Protein AF-0000000082584491 (afdb_homodimer)

Solvent-accessible surface area (backbone atoms only — not comparable to full-atom values): 19852 Å² total; per-residue (Å²): 108,70,66,58,50,45,52,49,47,53,56,39,32,74,74,46,32,82,84,56,50,50,68,64,54,49,19,61,73,70,71,46,57,59,68,62,52,46,73,77,34,88,40,72,64,53,44,51,51,49,50,52,51,52,29,52,54,48,24,53,54,47,26,55,52,42,29,71,69,36,83,49,70,68,52,26,44,47,30,31,67,42,79,66,36,87,64,72,74,51,58,76,51,45,58,48,35,48,73,76,34,52,68,58,37,51,49,54,51,49,50,52,51,52,28,50,49,50,39,49,52,51,49,53,50,27,41,74,73,60,60,24,38,82,84,57,58,65,67,57,54,52,49,43,50,53,45,40,56,56,49,59,65,46,38,62,62,35,62,75,66,73,48,51,71,52,57,52,48,51,53,50,49,48,36,49,42,46,20,38,44,60,126,107,69,65,58,51,45,53,47,49,52,58,39,33,74,73,47,32,82,85,57,50,51,69,64,54,49,20,63,73,70,71,47,58,60,66,62,52,46,73,78,35,88,39,72,64,53,45,52,50,49,48,52,50,51,28,51,54,49,23,52,54,47,26,56,53,41,31,72,70,36,84,48,70,68,52,28,47,49,29,31,66,43,80,66,34,86,65,71,75,50,59,75,50,45,58,48,36,48,72,76,34,53,68,59,36,52,50,54,51,49,50,51,50,52,28,50,50,50,38,49,51,52,50,53,50,26,41,74,72,61,61,23,39,82,84,56,60,66,67,56,53,52,48,45,51,52,45,40,55,56,50,60,64,46,37,63,63,34,62,75,65,75,46,50,72,52,56,51,48,51,53,51,48,48,37,48,42,46,19,38,44,62,127

Sequence (366 aa):
MKERILDAVYRLVKVKGINGFTMNDISKELHIGKQTIYTYFKSKDELMIELVRSSLEDNKTLTEEAVAEAHELKEKLKAALISYHKYKIPLELLEEIRKIYPELWGMLEEQRNFKLKIVRDILDEGIEDGEVSKKINPQIINYLLDKVTLALLNDEFLQKNNTTLNQALEELINLIFYGILIRMKERILDAVYRLVKVKGINGFTMNDISKELHIGKQTIYTYFKSKDELMIELVRSSLEDNKTLTEEAVAEAHELKEKLKAALISYHKYKIPLELLEEIRKIYPELWGMLEEQRNFKLKIVRDILDEGIEDGEVSKKINPQIINYLLDKVTLALLNDEFLQKNNTTLNQALEELINLIFYGILIR

pLDDT: mean 90.64, std 6.9, range [53.88, 97.75]

Nearest PDB structures (foldseek):
  4mxm-assembly1_A  TM=6.280E-01  e=1.635E-05  Pseudomonas fluorescens A506
  3knw-assembly1_B  TM=7.559E-01  e=6.140E-04  Acinetobacter baylyi ADP1
  5k7f-assembly1_A  TM=6.181E-01  e=9.318E-05  Myxococcus xanthus DK 1622
  3ppb-assembly1_B  TM=5.098E-01  e=1.665E-04  Shewanella loihica PV-4
  2jk3-assembly1_B  TM=6.431E-01  e=1.331E-03  Bacillus cereus

InterPro domains:
  IPR001647 DNA-binding HTH domain, TetR-type [PF00440] (5-51)
  IPR001647 DNA-binding HTH domain, TetR-type [PR00455] (5-18)
  IPR001647 DNA-binding HTH domain, TetR-type [PR00455] (26-49)
  IPR001647 DNA-binding HTH domain, TetR-type [PS50977] (1-59)
  IPR009057 Homedomain-like superfamily [SSF46689] (2-71)
  IPR036271 Tetracyclin repressor-like, C-terminal domain superfamily [SSF48498] (75-180)
  IPR050624 Nucleoid occlusion factor SlmA/HTH-type transcriptional regulator [PTHR43479] (2-153)

Organism: NCBI:txid2716538

Secondary structure (DSSP, 8-state):
-HHHHHHHHHHHHHHH-TTT--HHHHHHHHT--HHHHHHH-SSHHHHHHHHHHHHHHHHHHHHHHHHHH--SHHHHHHHHHS---SS---HHHHHHHHHH-HHHHHHHHHHHHHHHHHHHHHHHHHHHHTSB-TTS-HHHHHHHHHHHHHHHTSTHHHHHTT--HHHHHHHHHHHHHH-SB--/-HHHHHHHHHHHHHHH-TTT--HHHHHHHHT--HHHHHHH-SSHHHHHHHHHHHHHHHHHHHHHHHHHH--SHHHHHHHHHS---SS---HHHHHHHHHH-HHHHHHHHHHHHHHHHHHHHHHHHHHHHTSB-TTS-HHHHHHHHHHHHHHHTSTHHHHHTT--HHHHHHHHHHHHHH-SB--

Structure (mmCIF, N/CA/C/O backbone):
data_AF-0000000082584491-model_v1
#
loop_
_entity.id
_entity.type
_entity.pdbx_description
1 polymer 'TetR/AcrR family transcriptional regulator'
#
loop_
_atom_site.group_PDB
_atom_site.id
_atom_site.type_symbol
_atom_site.label_atom_id
_atom_site.label_alt_id
_atom_site.label_comp_id
_atom_site.label_asym_id
_atom_site.label_entity_id
_atom_site.label_seq_id
_atom_site.pdbx_PDB_ins_code
_atom_site.Cartn_x
_atom_site.Cartn_y
_atom_site.Cartn_z
_atom_site.occupancy
_atom_site.B_iso_or_equiv
_atom_site.auth_seq_id
_atom_site.auth_comp_id
_atom_site.auth_asym_id
_atom_site.auth_atom_id
_atom_site.pdbx_PDB_model_num
ATOM 1 N N . MET A 1 1 ? -8.977 35.438 19.344 1 88.88 1 MET A N 1
ATOM 2 C CA . MET A 1 1 ? -9.922 34.625 20.078 1 88.88 1 MET A CA 1
ATOM 3 C C . MET A 1 1 ? -10.25 33.344 19.312 1 88.88 1 MET A C 1
ATOM 5 O O . MET A 1 1 ? -10.156 32.25 19.844 1 88.88 1 MET A O 1
ATOM 9 N N . LYS A 1 2 ? -10.336 33.406 17.969 1 91.88 2 LYS A N 1
ATOM 10 C CA . LYS A 1 2 ? -10.664 32.25 17.156 1 91.88 2 LYS A CA 1
ATOM 11 C C . LYS A 1 2 ? -9.594 31.156 17.297 1 91.88 2 LYS A C 1
ATOM 13 O O . LYS A 1 2 ? -9.922 29.984 17.516 1 91.88 2 LYS A O 1
ATOM 18 N N . GLU A 1 3 ? -8.375 31.562 17.234 1 91.75 3 GLU A N 1
ATOM 19 C CA . GLU A 1 3 ? -7.262 30.625 17.312 1 91.75 3 GLU A CA 1
ATOM 20 C C . GLU A 1 3 ? -7.195 29.984 18.703 1 91.75 3 GLU A C 1
ATOM 22 O O . GLU A 1 3 ? -6.867 28.812 18.828 1 91.75 3 GLU A O 1
ATOM 27 N N . ARG A 1 4 ? -7.488 30.75 19.672 1 94.31 4 ARG A N 1
ATOM 28 C CA . ARG A 1 4 ? -7.496 30.234 21.031 1 94.31 4 ARG A CA 1
ATOM 29 C C . ARG A 1 4 ? -8.562 29.156 21.219 1 94.31 4 ARG A C 1
ATOM 31 O O . ARG A 1 4 ? -8.328 28.156 21.891 1 94.31 4 ARG A O 1
ATOM 38 N N . ILE A 1 5 ? -9.664 29.469 20.641 1 95.69 5 ILE A N 1
ATOM 39 C CA . ILE A 1 5 ? -10.75 28.5 20.719 1 95.69 5 ILE A CA 1
ATOM 40 C C . ILE A 1 5 ? -10.352 27.219 20 1 95.69 5 ILE A C 1
ATOM 42 O O . ILE A 1 5 ? -10.523 26.109 20.531 1 95.69 5 ILE A O 1
ATOM 46 N N . LEU A 1 6 ? -9.75 27.375 18.844 1 93.12 6 LEU A N 1
ATOM 47 C CA . LEU A 1 6 ? -9.336 26.203 18.078 1 93.12 6 LEU A CA 1
ATOM 48 C C . LEU A 1 6 ? -8.266 25.422 18.828 1 93.12 6 LEU A C 1
ATOM 50 O O . LEU A 1 6 ? -8.289 24.188 18.828 1 93.12 6 LEU A O 1
ATOM 54 N N . ASP A 1 7 ? -7.371 26.109 19.438 1 93.25 7 ASP A N 1
ATOM 55 C CA . ASP A 1 7 ? -6.34 25.453 20.234 1 93.25 7 ASP A CA 1
ATOM 56 C C . ASP A 1 7 ? -6.957 24.641 21.375 1 93.25 7 ASP A C 1
ATOM 58 O O . ASP A 1 7 ? -6.52 23.516 21.641 1 93.25 7 ASP A O 1
ATOM 62 N N . ALA A 1 8 ? -7.898 25.266 21.969 1 94.75 8 ALA A N 1
ATOM 63 C CA . ALA A 1 8 ? -8.586 24.578 23.062 1 94.75 8 ALA A CA 1
ATOM 64 C C . ALA A 1 8 ? -9.328 23.344 22.547 1 94.75 8 ALA A C 1
ATOM 66 O O . ALA A 1 8 ? -9.297 22.281 23.172 1 94.75 8 ALA A O 1
ATOM 67 N N . VAL A 1 9 ? -10 23.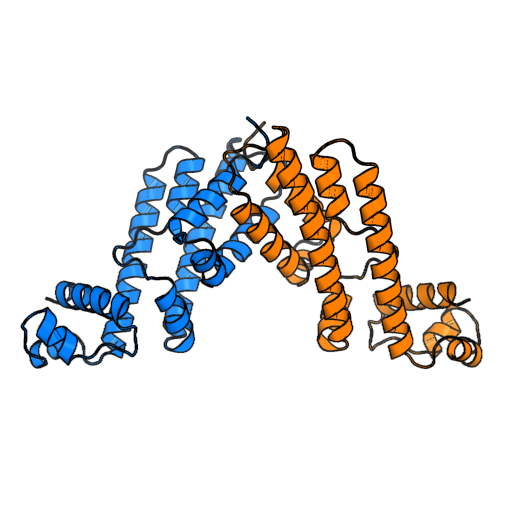484 21.469 1 93.06 9 VAL A N 1
ATOM 68 C CA . VAL A 1 9 ? -10.727 22.375 20.875 1 93.06 9 VAL A CA 1
ATOM 69 C C . VAL A 1 9 ? -9.758 21.25 20.547 1 93.06 9 VAL A C 1
ATOM 71 O O . VAL A 1 9 ? -10.055 20.078 20.797 1 93.06 9 VAL A 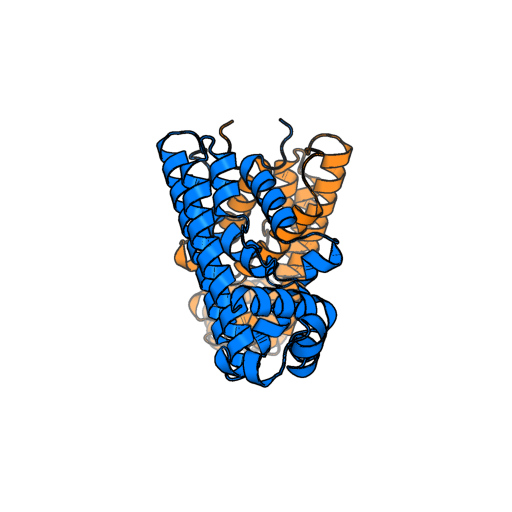O 1
ATOM 74 N N . TYR A 1 10 ? -8.641 21.578 19.969 1 91.25 10 TYR A N 1
ATOM 75 C CA . TYR A 1 10 ? -7.625 20.578 19.641 1 91.25 10 TYR A CA 1
ATOM 76 C C . TYR A 1 10 ? -7.227 19.766 20.875 1 91.25 10 TYR A C 1
ATOM 78 O O . TYR A 1 10 ? -7.168 18.547 20.828 1 91.25 10 TYR A O 1
ATOM 86 N N . ARG A 1 11 ? -7.02 20.453 21.938 1 91.75 11 ARG A N 1
ATOM 87 C CA . ARG A 1 11 ? -6.629 19.781 23.172 1 91.75 11 ARG A CA 1
ATOM 88 C C . ARG A 1 11 ? -7.75 18.891 23.703 1 91.75 11 ARG A C 1
ATOM 90 O O . ARG A 1 11 ? -7.508 17.781 24.156 1 91.75 11 ARG A O 1
ATOM 97 N N . LEU A 1 12 ? -8.914 19.359 23.594 1 92.88 12 LEU A N 1
ATOM 98 C CA . LEU A 1 12 ? -10.07 18.641 24.109 1 92.88 12 LEU A CA 1
ATOM 99 C C . LEU A 1 12 ? -10.359 17.391 23.281 1 92.88 12 LEU A C 1
ATOM 101 O O . LEU A 1 12 ? -10.656 16.328 23.828 1 92.88 12 LEU A O 1
ATOM 105 N N . VAL A 1 13 ? -10.281 17.547 22.031 1 90.56 13 VAL A N 1
ATOM 106 C CA . VAL A 1 13 ? -10.594 16.438 21.125 1 90.56 13 VAL A CA 1
ATOM 107 C C . VAL A 1 13 ? -9.555 15.328 21.312 1 90.56 13 VAL A C 1
ATOM 109 O O . VAL A 1 13 ? -9.883 14.148 21.203 1 90.56 13 VAL A O 1
ATOM 112 N N . LYS A 1 14 ? -8.359 15.68 21.531 1 86.81 14 LYS A N 1
ATOM 113 C CA . LYS A 1 14 ? -7.289 14.711 21.75 1 86.81 14 LYS A CA 1
ATOM 114 C C . LYS A 1 14 ? -7.574 13.844 22.984 1 86.81 14 LYS A C 1
ATOM 116 O O . LYS A 1 14 ? -7.195 12.672 23.016 1 86.81 14 LYS A O 1
ATOM 121 N N . VAL A 1 15 ? -8.297 14.414 23.906 1 87.69 15 VAL A N 1
ATOM 122 C CA . VAL A 1 15 ? -8.508 13.742 25.172 1 87.69 15 VAL A CA 1
ATOM 123 C C . VAL A 1 15 ? -9.883 13.07 25.188 1 87.69 15 VAL A C 1
ATOM 125 O O . VAL A 1 15 ? -10.023 11.922 25.609 1 87.69 15 VAL A O 1
ATOM 128 N N . LYS A 1 16 ? -10.852 13.766 24.578 1 90.06 16 LYS A N 1
ATOM 129 C CA . LYS A 1 16 ? -12.227 13.305 24.75 1 90.06 16 LYS A CA 1
ATOM 130 C C . LYS A 1 16 ? -12.773 12.703 23.469 1 90.06 16 LYS A C 1
ATOM 132 O O . LYS A 1 16 ? -13.812 12.031 23.484 1 90.06 16 LYS A O 1
ATOM 137 N N . GLY A 1 17 ? -12.094 12.945 22.422 1 88.12 17 GLY A N 1
ATOM 138 C CA . GLY A 1 17 ? -12.633 12.539 21.125 1 88.12 17 GLY A CA 1
ATOM 139 C C . GLY A 1 17 ? -13.57 13.57 20.531 1 88.12 17 GLY A C 1
ATOM 140 O O . GLY A 1 17 ? -13.938 14.547 21.188 1 88.12 17 GLY A O 1
ATOM 141 N N . ILE A 1 18 ? -13.977 13.383 19.312 1 88.75 18 ILE A N 1
ATOM 142 C CA . ILE A 1 18 ? -14.773 14.336 18.547 1 88.75 18 ILE A CA 1
ATOM 143 C C . ILE A 1 18 ? -16.172 14.445 19.172 1 88.75 18 ILE A C 1
ATOM 145 O O . ILE A 1 18 ? -16.703 15.547 19.312 1 88.75 18 ILE A O 1
ATOM 149 N N . ASN A 1 19 ? -16.688 13.312 19.453 1 89 19 ASN A N 1
ATOM 150 C CA . ASN A 1 19 ? -18.047 13.32 20.016 1 89 19 ASN A CA 1
ATOM 151 C C . ASN A 1 19 ? -18.031 13.57 21.516 1 89 19 ASN A C 1
ATOM 153 O O . ASN A 1 19 ? -19.062 13.883 22.109 1 89 19 ASN A O 1
ATOM 157 N N . GLY A 1 20 ? -16.906 13.516 22.078 1 90.88 20 GLY A N 1
ATOM 158 C CA . GLY A 1 20 ? -16.828 13.531 23.531 1 90.88 20 GLY A CA 1
ATOM 159 C C . GLY A 1 20 ? -16.766 14.93 24.109 1 90.88 20 GLY A C 1
ATOM 160 O O . GLY A 1 20 ? -17.219 15.164 25.234 1 90.88 20 GLY A O 1
ATOM 161 N N . PHE A 1 21 ? -16.219 15.836 23.422 1 92.56 21 PHE A N 1
ATOM 162 C CA . PHE A 1 21 ? -16.094 17.172 23.969 1 92.56 21 PHE A CA 1
ATOM 163 C C . PHE A 1 21 ? -17.359 17.984 23.75 1 92.56 21 PHE A C 1
ATOM 165 O O . PHE A 1 21 ? -18.141 17.672 22.844 1 92.56 21 PHE A O 1
ATOM 172 N N . THR A 1 22 ? -17.625 19.047 24.594 1 93.69 22 THR A N 1
ATOM 173 C CA . THR A 1 22 ? -18.797 19.922 24.484 1 93.69 22 THR A CA 1
ATOM 174 C C . THR A 1 22 ? -18.375 21.391 24.469 1 93.69 22 THR A C 1
ATOM 176 O O . THR A 1 22 ? -17.234 21.703 24.781 1 93.69 22 THR A O 1
ATOM 179 N N . MET A 1 23 ? -19.391 22.219 24.078 1 95.12 23 MET A N 1
ATOM 180 C CA . MET A 1 23 ? -19.141 23.656 24.109 1 95.12 23 MET A CA 1
ATOM 181 C C . MET A 1 23 ? -18.844 24.109 25.531 1 95.12 23 MET A C 1
ATOM 183 O O . MET A 1 23 ? -18.062 25.047 25.75 1 95.12 23 MET A O 1
ATOM 187 N N . ASN A 1 24 ? -19.469 23.422 26.453 1 96 24 ASN A N 1
ATOM 188 C CA . ASN A 1 24 ? -19.219 23.734 27.859 1 96 24 ASN A CA 1
ATOM 189 C C . ASN A 1 24 ? -17.766 23.438 28.234 1 96 24 ASN A C 1
ATOM 191 O O . ASN A 1 24 ? -17.172 24.172 29.016 1 96 24 ASN A O 1
ATOM 195 N N . ASP A 1 25 ? -17.234 22.422 27.75 1 96.81 25 ASP A N 1
ATOM 196 C CA . ASP A 1 25 ? -15.844 22.078 28.016 1 96.81 25 ASP A CA 1
ATOM 197 C C . ASP A 1 25 ? -14.906 23.188 27.562 1 96.81 25 ASP A C 1
ATOM 199 O O . ASP A 1 25 ? -13.938 23.516 28.25 1 96.81 25 ASP A O 1
ATOM 203 N N . ILE A 1 26 ? -15.211 23.719 26.391 1 97 26 ILE A N 1
ATOM 204 C CA . ILE A 1 26 ? -14.406 24.797 25.828 1 97 26 ILE A CA 1
ATOM 205 C C . ILE A 1 26 ? -14.5 26.031 26.734 1 97 26 ILE A C 1
ATOM 207 O O . ILE A 1 26 ? -13.484 26.656 27.047 1 97 26 ILE A O 1
ATOM 211 N N . SER A 1 27 ? -15.727 26.312 27.078 1 97 27 SER A N 1
ATOM 212 C CA . SER A 1 27 ? -15.992 27.438 27.953 1 97 27 SER A CA 1
ATOM 213 C C . SER A 1 27 ? -15.188 27.328 29.25 1 97 27 SER A C 1
ATOM 215 O O . SER A 1 27 ? -14.555 28.297 29.672 1 97 27 SER A O 1
ATOM 217 N N . LYS A 1 28 ? -15.195 26.219 29.797 1 97.12 28 LYS A N 1
ATOM 218 C CA . LYS A 1 28 ? -14.492 25.969 31.047 1 97.12 28 LYS A CA 1
ATOM 219 C C . LYS A 1 28 ? -12.977 26.062 30.859 1 97.12 28 LYS A C 1
ATOM 221 O O . LYS A 1 28 ? -12.281 26.656 31.688 1 97.12 28 LYS A O 1
ATOM 226 N N . GLU A 1 29 ? -12.523 25.5 29.828 1 95.5 29 GLU A N 1
ATOM 227 C CA . GLU A 1 29 ? -11.086 25.453 29.562 1 95.5 29 GLU A CA 1
ATOM 228 C C . GLU A 1 29 ? -10.516 26.844 29.359 1 95.5 29 GLU A C 1
ATOM 230 O O . GLU A 1 29 ? -9.391 27.141 29.781 1 95.5 29 GLU A O 1
ATOM 235 N N . LEU A 1 30 ? -11.273 27.672 28.656 1 97.19 30 LEU A N 1
ATOM 236 C CA . LEU A 1 30 ? -10.773 28.984 28.266 1 97.19 30 LEU A CA 1
ATOM 237 C C . LEU A 1 30 ? -11.281 30.047 29.234 1 97.19 30 LEU A C 1
ATOM 239 O O . LEU A 1 30 ? -10.883 31.219 29.141 1 97.19 30 LEU A O 1
ATOM 243 N N . HIS A 1 31 ? -12.18 29.656 30.125 1 97.06 31 HIS A N 1
ATOM 244 C CA . HIS A 1 31 ? -12.797 30.578 31.062 1 97.06 31 HIS A CA 1
ATOM 245 C C . HIS A 1 31 ? -13.508 31.719 30.328 1 97.06 31 HIS A C 1
ATOM 247 O O . HIS A 1 31 ? -13.297 32.875 30.656 1 97.06 31 HIS A O 1
ATOM 253 N N . ILE A 1 32 ? -14.281 31.328 29.344 1 96.81 32 ILE A N 1
ATOM 254 C CA . ILE A 1 32 ? -15.109 32.281 28.609 1 96.81 32 ILE A CA 1
ATOM 255 C C . ILE A 1 32 ? -16.531 31.75 28.5 1 96.81 32 ILE A C 1
ATOM 257 O O . ILE A 1 32 ? -16.781 30.547 28.688 1 96.81 32 ILE A O 1
ATOM 261 N N . GLY A 1 33 ? -17.469 32.656 28.281 1 94.62 33 GLY A N 1
ATOM 262 C CA . GLY A 1 33 ? -18.844 32.25 28.109 1 94.62 33 GLY A CA 1
ATOM 263 C C . GLY A 1 33 ? -19.094 31.547 26.797 1 94.62 33 GLY A C 1
ATOM 264 O O . GLY A 1 33 ? -18.422 31.812 25.797 1 94.62 33 GLY A O 1
ATOM 265 N N . LYS A 1 34 ? -20.156 30.703 26.828 1 95.25 34 LYS A N 1
ATOM 266 C CA . LYS A 1 34 ? -20.531 30 25.609 1 95.25 34 LYS A CA 1
ATOM 267 C C . LYS A 1 34 ? -20.938 30.984 24.516 1 95.25 34 LYS A C 1
ATOM 269 O O . LYS A 1 34 ? -20.703 30.734 23.328 1 95.25 34 LYS A O 1
ATOM 274 N N . GLN A 1 35 ? -21.484 32.031 24.969 1 95.12 35 GLN A N 1
ATOM 275 C CA . GLN A 1 35 ? -21.922 33.031 24.016 1 95.12 35 GLN A CA 1
ATOM 276 C C . GLN A 1 35 ? -20.75 33.562 23.203 1 95.12 35 GLN A C 1
ATOM 278 O O . GLN A 1 35 ? -20.891 33.812 22 1 95.12 35 GLN A O 1
ATOM 283 N N . THR A 1 36 ? -19.703 33.75 23.828 1 95.69 36 THR A N 1
ATOM 284 C CA . THR A 1 36 ? -18.5 34.219 23.156 1 95.69 36 THR A CA 1
ATOM 285 C C . THR A 1 36 ? -18.031 33.188 22.109 1 95.69 36 THR A C 1
ATOM 287 O O . THR A 1 36 ? -17.656 33.562 21 1 95.69 36 THR A O 1
ATOM 290 N N . ILE A 1 37 ? -18.062 31.938 22.422 1 96.44 37 ILE A N 1
ATOM 291 C CA . ILE A 1 37 ? -17.688 30.875 21.5 1 96.44 37 ILE A CA 1
ATOM 292 C C . ILE A 1 37 ? -18.578 30.906 20.266 1 96.44 37 ILE A C 1
ATOM 294 O O . ILE A 1 37 ? -18.109 30.797 19.141 1 96.44 37 ILE A O 1
ATOM 298 N N . TYR A 1 38 ? -19.906 31.172 20.484 1 95.38 38 TYR A N 1
ATOM 299 C CA . TYR A 1 38 ? -20.906 31.109 19.438 1 95.38 38 TYR A CA 1
ATOM 300 C C . TYR A 1 38 ? -20.797 32.312 18.5 1 95.38 38 TYR A C 1
ATOM 302 O O . TYR A 1 38 ? -21.344 32.312 17.406 1 95.38 38 TYR A O 1
ATOM 310 N N . THR A 1 39 ? -20.125 33.344 19 1 95.88 39 THR A N 1
ATOM 311 C CA . THR A 1 39 ? -19.844 34.5 18.141 1 95.88 39 THR A CA 1
ATOM 312 C C . THR A 1 39 ? -18.906 34.094 16.984 1 95.88 39 THR A C 1
ATOM 314 O O . THR A 1 39 ? -18.984 34.656 15.898 1 95.88 39 THR A O 1
ATOM 317 N N . TYR A 1 40 ? -18.156 33.125 17.203 1 95.31 40 TYR A N 1
ATOM 318 C CA . TYR A 1 40 ? -17.156 32.719 16.234 1 95.31 40 TYR A CA 1
ATOM 319 C C . TYR A 1 40 ? -17.547 31.453 15.516 1 95.31 40 TYR A C 1
ATOM 321 O O . TYR A 1 40 ? -17.266 31.281 14.328 1 95.31 40 TYR A O 1
ATOM 329 N N . PHE A 1 41 ? -18.188 30.5 16.266 1 96.19 41 PHE A N 1
ATOM 330 C CA . PHE A 1 41 ? -18.562 29.203 15.703 1 96.19 41 PHE A CA 1
ATOM 331 C C . PHE A 1 41 ? -19.984 28.844 16.094 1 96.19 41 PHE A C 1
ATOM 333 O O . PHE A 1 41 ? -20.312 28.766 17.281 1 96.19 41 PHE A O 1
ATOM 340 N N . LYS A 1 42 ? -20.75 28.469 15.156 1 94.88 42 LYS A N 1
ATOM 341 C CA . LYS A 1 42 ? -22.188 28.297 15.367 1 94.88 42 LYS A CA 1
ATOM 342 C C . LYS A 1 42 ? -22.5 26.922 15.938 1 94.88 42 LYS A C 1
ATOM 344 O O . LYS A 1 42 ? -23.578 26.703 16.5 1 94.88 42 LYS A O 1
ATOM 349 N N . SER A 1 43 ? -21.531 26.031 15.688 1 93.31 43 SER A N 1
ATOM 350 C CA . SER A 1 43 ? -21.781 24.656 16.141 1 93.31 43 SER A CA 1
ATOM 351 C C . SER A 1 43 ? -20.469 23.906 16.359 1 93.31 43 SER A C 1
ATOM 353 O O . SER A 1 43 ? -19.406 24.359 15.906 1 93.31 43 SER A O 1
ATOM 355 N N . LYS A 1 44 ? -20.578 22.812 17.031 1 92.12 44 LYS A N 1
ATOM 356 C CA . LYS A 1 44 ? -19.438 21.922 17.234 1 92.12 44 LYS A CA 1
ATOM 357 C C . LYS A 1 44 ? -18.891 21.422 15.898 1 92.12 44 LYS A C 1
ATOM 359 O O . LYS A 1 44 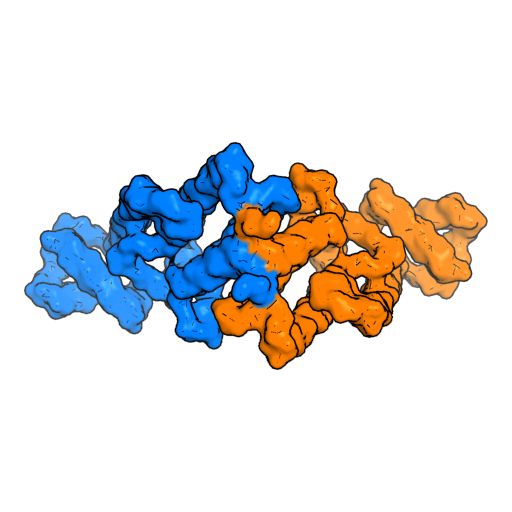? -17.672 21.328 15.719 1 92.12 44 LYS A O 1
ATOM 364 N N . ASP A 1 45 ? -19.797 21.203 15.008 1 91.94 45 ASP A N 1
ATOM 365 C CA . ASP A 1 45 ? -19.391 20.734 13.68 1 91.94 45 ASP A CA 1
ATOM 366 C C . ASP A 1 45 ? -18.594 21.797 12.945 1 91.94 45 ASP A C 1
ATOM 368 O O . ASP A 1 45 ? -17.562 21.484 12.336 1 91.94 45 ASP A O 1
ATOM 372 N N . GLU A 1 46 ? -19.078 22.938 13.039 1 94.25 46 GLU A N 1
ATOM 373 C CA . GLU A 1 46 ? -18.359 24.031 12.398 1 94.25 46 GLU A CA 1
ATOM 374 C C . GLU A 1 46 ? -16.969 24.188 13 1 94.25 46 GLU A C 1
ATOM 376 O O . GLU A 1 46 ? -16 24.453 12.273 1 94.25 46 GLU A O 1
ATOM 381 N N . LEU A 1 47 ? -16.859 24.047 14.227 1 93.62 47 LEU A N 1
ATOM 382 C CA . LEU A 1 47 ? -15.586 24.125 14.93 1 93.62 47 LEU A CA 1
ATOM 383 C C . LEU A 1 47 ? -14.625 23.062 14.43 1 93.62 47 LEU A C 1
ATOM 385 O O . LEU A 1 47 ? -13.469 23.359 14.117 1 93.62 47 LEU A O 1
ATOM 389 N N . MET A 1 48 ? -15.109 21.891 14.344 1 90.75 48 MET A N 1
ATOM 390 C CA . MET A 1 48 ? -14.281 20.781 13.898 1 90.75 48 MET A CA 1
ATOM 391 C C . MET A 1 48 ? -13.805 20.984 12.461 1 90.75 48 MET A C 1
ATOM 393 O O . MET A 1 48 ? -12.641 20.75 12.148 1 90.75 48 MET A O 1
ATOM 397 N N . ILE A 1 49 ? -14.719 21.375 11.672 1 92.69 49 ILE A N 1
ATOM 398 C CA . ILE A 1 49 ? -14.406 21.609 10.266 1 92.69 49 ILE A CA 1
ATOM 399 C C . ILE A 1 49 ? -13.32 22.672 10.148 1 92.69 49 ILE A C 1
ATOM 401 O O . ILE A 1 49 ? -12.344 22.5 9.414 1 92.69 49 ILE A O 1
ATOM 405 N N . GLU A 1 50 ? -13.461 23.688 10.891 1 92.31 50 GLU A N 1
ATOM 406 C CA . GLU A 1 50 ? -12.484 24.766 10.844 1 92.31 50 GLU A CA 1
ATOM 407 C C . GLU A 1 50 ? -11.133 24.328 11.398 1 92.31 50 GLU A C 1
ATOM 409 O O . GLU A 1 50 ? -10.086 24.766 10.922 1 92.31 50 GLU A O 1
ATOM 414 N N . LEU A 1 51 ? -11.195 23.562 12.406 1 90.94 51 LEU A N 1
ATOM 415 C CA . LEU A 1 51 ? -9.961 23.031 12.984 1 90.94 51 LEU A CA 1
ATOM 416 C C . LEU A 1 51 ? -9.164 22.25 11.938 1 90.94 51 LEU A C 1
ATOM 418 O O . LEU A 1 51 ? -7.98 22.516 11.734 1 90.94 51 LEU A O 1
ATOM 422 N N . VAL A 1 52 ? -9.797 21.391 11.25 1 89.81 52 VAL A N 1
ATOM 423 C CA . VAL A 1 52 ? -9.141 20.531 10.266 1 89.81 52 VAL A CA 1
ATOM 424 C C . VAL A 1 52 ? -8.734 21.359 9.047 1 89.81 52 VAL A C 1
ATOM 426 O O . VAL A 1 52 ? -7.609 21.234 8.555 1 89.81 52 VAL A O 1
ATOM 429 N N . ARG A 1 53 ? -9.641 22.156 8.633 1 89.75 53 ARG A N 1
ATOM 430 C CA . ARG A 1 53 ? -9.367 22.984 7.461 1 89.75 53 ARG A CA 1
ATOM 431 C C . ARG A 1 53 ? -8.148 23.875 7.695 1 89.75 53 ARG A C 1
ATOM 433 O O . ARG A 1 53 ? -7.289 24 6.82 1 89.75 53 ARG A O 1
ATOM 440 N N . SER A 1 54 ? -8.133 24.484 8.805 1 87.88 54 SER A N 1
ATOM 441 C CA . SER A 1 54 ? -7.012 25.344 9.141 1 87.88 54 SER A CA 1
ATOM 442 C C . SER A 1 54 ? -5.699 24.578 9.164 1 87.88 54 SER A C 1
ATOM 444 O O . SER A 1 54 ? -4.668 25.062 8.703 1 87.88 54 SER A O 1
ATOM 446 N N . SER A 1 55 ? -5.734 23.438 9.664 1 87.81 55 SER A N 1
ATOM 447 C CA . SER A 1 55 ? -4.555 22.578 9.727 1 87.81 55 SER A CA 1
ATOM 448 C C . SER A 1 55 ? -4.07 22.203 8.328 1 87.81 55 SER A C 1
ATOM 450 O O . SER A 1 55 ? -2.867 22.219 8.062 1 87.81 55 SER A O 1
ATOM 452 N N . LEU A 1 56 ? -5.016 21.938 7.453 1 89.75 56 LEU A N 1
ATOM 453 C CA . LEU A 1 56 ? -4.691 21.547 6.086 1 89.75 56 LEU A CA 1
ATOM 454 C C . LEU A 1 56 ? -4.07 22.703 5.32 1 89.75 56 LEU A C 1
ATOM 456 O O . LEU A 1 56 ? -3.111 22.516 4.566 1 89.75 56 LEU A O 1
ATOM 460 N N . GLU A 1 57 ? -4.625 23.844 5.535 1 89.12 57 GLU A N 1
ATOM 461 C CA . GLU A 1 57 ? -4.102 25.031 4.848 1 89.12 57 GLU A CA 1
ATOM 462 C C . GLU A 1 57 ? -2.688 25.359 5.312 1 89.12 57 GLU A C 1
ATOM 464 O O . GLU A 1 57 ? -1.81 25.641 4.492 1 89.12 57 GLU A O 1
ATOM 469 N N . ASP A 1 58 ? -2.486 25.297 6.555 1 88.62 58 ASP A N 1
ATOM 470 C CA . ASP A 1 58 ? -1.157 25.516 7.117 1 88.62 58 ASP A CA 1
ATOM 471 C C . ASP A 1 58 ? -0.163 24.484 6.602 1 88.62 58 ASP A C 1
ATOM 473 O O . ASP A 1 58 ? 0.964 24.828 6.234 1 88.62 58 ASP A O 1
ATOM 477 N N . ASN A 1 59 ? -0.567 23.266 6.539 1 92.19 59 ASN A N 1
ATOM 478 C CA . ASN A 1 59 ? 0.296 22.172 6.09 1 92.19 59 ASN A CA 1
ATOM 479 C C . ASN A 1 59 ? 0.734 22.375 4.641 1 92.19 59 ASN A C 1
ATOM 481 O O . ASN A 1 59 ? 1.897 22.141 4.305 1 92.19 59 ASN A O 1
ATOM 485 N N . LYS A 1 60 ? -0.216 22.781 3.82 1 93.31 60 LYS A N 1
ATOM 486 C CA . LYS A 1 60 ? 0.093 23 2.412 1 93.31 60 LYS A CA 1
ATOM 487 C C . LYS A 1 60 ? 1.153 24.078 2.242 1 93.31 60 LYS A C 1
ATOM 489 O O . LYS A 1 60 ? 2.158 23.875 1.561 1 93.31 60 LYS A O 1
ATOM 494 N N . THR A 1 61 ? 0.925 25.156 2.908 1 94 61 THR A N 1
ATOM 495 C CA . THR A 1 61 ? 1.827 26.297 2.799 1 94 61 THR A CA 1
ATOM 496 C C . THR A 1 61 ? 3.207 25.953 3.348 1 94 61 THR A C 1
ATOM 498 O O . THR A 1 61 ? 4.223 26.203 2.699 1 94 61 THR A O 1
ATOM 501 N N . LEU A 1 62 ? 3.229 25.344 4.426 1 93.94 62 LEU A N 1
ATOM 502 C CA . LEU A 1 62 ? 4.492 25.016 5.078 1 93.94 62 LEU A CA 1
ATOM 503 C C . LEU A 1 62 ? 5.242 23.938 4.293 1 93.94 62 LEU A C 1
ATOM 505 O O . LEU A 1 62 ? 6.473 23.938 4.254 1 93.94 62 LEU A O 1
ATOM 509 N N . THR A 1 63 ? 4.523 23.031 3.682 1 96.19 63 THR A N 1
ATOM 510 C CA . THR A 1 63 ? 5.148 22.031 2.836 1 96.19 63 THR A CA 1
ATOM 511 C C . THR A 1 63 ? 5.875 22.672 1.662 1 96.19 63 THR A C 1
ATOM 513 O O . THR A 1 63 ? 7.039 22.375 1.404 1 96.19 63 THR A O 1
ATOM 516 N N . GLU A 1 64 ? 5.176 23.578 1.004 1 96.25 64 GLU A N 1
ATOM 517 C CA . GLU A 1 64 ? 5.77 24.25 -0.143 1 96.25 64 GLU A CA 1
ATOM 518 C C . GLU A 1 64 ? 7.02 25.031 0.262 1 96.25 64 GLU A C 1
ATOM 520 O O . GLU A 1 64 ? 8.039 24.984 -0.437 1 96.25 64 GLU A O 1
ATOM 525 N N . GLU A 1 65 ? 6.934 25.672 1.396 1 96.69 65 GLU A N 1
ATOM 526 C CA . GLU A 1 65 ? 8.07 26.438 1.9 1 96.69 65 GLU A CA 1
ATOM 527 C C . GLU A 1 65 ? 9.234 25.516 2.256 1 96.69 65 GLU A C 1
ATOM 529 O O . GLU A 1 65 ? 10.383 25.812 1.916 1 96.69 65 GLU A O 1
ATOM 534 N N . ALA A 1 66 ? 8.93 24.422 2.908 1 96.5 66 ALA A N 1
ATOM 535 C CA . ALA A 1 66 ? 9.961 23.484 3.334 1 96.5 66 ALA A CA 1
ATOM 536 C C . ALA A 1 66 ? 10.664 22.859 2.133 1 96.5 66 ALA A C 1
ATOM 538 O O . ALA A 1 66 ? 11.883 22.688 2.139 1 96.5 66 ALA A O 1
ATOM 539 N N . VAL A 1 67 ? 9.938 22.547 1.118 1 97.38 67 VAL A N 1
ATOM 540 C CA . VAL A 1 67 ? 10.5 21.953 -0.089 1 97.38 67 VAL A CA 1
ATOM 541 C C . VAL A 1 67 ? 11.398 22.969 -0.793 1 97.38 67 VAL A C 1
ATOM 543 O O . VAL A 1 67 ? 12.484 22.625 -1.257 1 97.38 67 VAL A O 1
ATOM 546 N N . ALA A 1 68 ? 10.93 24.203 -0.867 1 96.81 68 ALA A N 1
ATOM 547 C CA . ALA A 1 68 ? 11.695 25.266 -1.52 1 96.81 68 ALA A CA 1
ATOM 548 C C . ALA A 1 68 ? 13.023 25.516 -0.799 1 96.81 68 ALA A C 1
ATOM 550 O O . ALA A 1 68 ? 14.016 25.875 -1.426 1 96.81 68 ALA A O 1
ATOM 551 N N . GLU A 1 69 ? 13.055 25.234 0.455 1 96.88 69 GLU A N 1
ATOM 552 C CA . GLU A 1 69 ? 14.234 25.5 1.27 1 96.88 69 GLU A CA 1
ATOM 553 C C . GLU A 1 69 ? 15.195 24.312 1.257 1 96.88 69 GLU A C 1
ATOM 555 O O . GLU A 1 69 ? 16.375 24.469 1.568 1 96.88 69 GLU A O 1
ATOM 560 N N . ALA A 1 70 ? 14.695 23.156 0.93 1 96.19 70 ALA A N 1
ATOM 561 C CA . ALA A 1 70 ? 15.516 21.953 0.927 1 96.19 70 ALA A CA 1
ATOM 562 C C . ALA A 1 70 ? 16.422 21.922 -0.296 1 96.19 70 ALA A C 1
ATOM 564 O O . ALA A 1 70 ? 16.016 22.281 -1.397 1 96.19 70 ALA A O 1
ATOM 565 N N . HIS A 1 71 ? 17.641 21.438 -0.106 1 92.75 71 HIS A N 1
ATOM 566 C CA . HIS A 1 71 ? 18.609 21.438 -1.202 1 92.75 71 HIS A CA 1
ATOM 567 C C . HIS A 1 71 ? 18.938 20.031 -1.665 1 92.75 71 HIS A C 1
ATOM 569 O O . HIS A 1 71 ? 19.094 19.781 -2.863 1 92.75 71 HIS A O 1
ATOM 575 N N . GLU A 1 72 ? 19.016 19.125 -0.731 1 94.06 72 GLU A N 1
ATOM 576 C CA . GLU A 1 72 ? 19.359 17.734 -1.062 1 94.06 72 GLU A CA 1
ATOM 577 C C . GLU A 1 72 ? 18.109 16.922 -1.372 1 94.06 72 GLU A C 1
ATOM 579 O O . GLU A 1 72 ? 17.031 17.172 -0.806 1 94.06 72 GLU A O 1
ATOM 584 N N . LEU A 1 73 ? 18.266 16.016 -2.293 1 93.94 73 LEU A N 1
ATOM 585 C CA . LEU A 1 73 ? 17.156 15.203 -2.785 1 93.94 73 LEU A CA 1
ATOM 586 C C . LEU A 1 73 ? 16.406 14.562 -1.628 1 93.94 73 LEU A C 1
ATOM 588 O O . LEU A 1 73 ? 15.172 14.648 -1.562 1 93.94 73 LEU A O 1
ATOM 592 N N . LYS A 1 74 ? 17.094 13.977 -0.723 1 93.38 74 LYS A N 1
ATOM 593 C CA . LYS A 1 74 ? 16.453 13.289 0.396 1 93.38 74 LYS A CA 1
ATOM 594 C C . LYS A 1 74 ? 15.672 14.273 1.261 1 93.38 74 LYS A C 1
ATOM 596 O O . LYS A 1 74 ? 14.562 13.961 1.703 1 93.38 74 LYS A O 1
ATOM 601 N N . GLU A 1 75 ? 16.266 15.43 1.527 1 95.56 75 GLU A N 1
ATOM 602 C CA . GLU A 1 75 ? 15.609 16.453 2.33 1 95.56 75 GLU A CA 1
ATOM 603 C C . GLU A 1 75 ? 14.359 16.984 1.632 1 95.56 75 GLU A C 1
ATOM 605 O O . GLU A 1 75 ? 13.359 17.297 2.287 1 95.56 75 GLU A O 1
ATOM 610 N N . LYS A 1 76 ? 14.414 17.109 0.337 1 96.75 76 LYS A N 1
ATOM 611 C CA . LYS A 1 76 ? 13.25 17.531 -0.431 1 96.75 76 LYS A CA 1
ATOM 612 C C . LYS A 1 76 ? 12.117 16.516 -0.313 1 96.75 76 LYS A C 1
ATOM 614 O O . LYS A 1 76 ? 10.961 16.891 -0.092 1 96.75 76 LYS A O 1
ATOM 619 N N . LEU A 1 77 ? 12.469 15.258 -0.474 1 96.56 77 LEU A N 1
ATOM 620 C CA . LEU A 1 77 ? 11.477 14.195 -0.366 1 96.56 77 LEU A CA 1
ATOM 621 C C . LEU A 1 77 ? 10.852 14.172 1.025 1 96.56 77 LEU A C 1
ATOM 623 O O . LEU A 1 77 ? 9.633 14.062 1.161 1 96.56 77 LEU A O 1
ATOM 627 N N . LYS A 1 78 ? 11.633 14.305 2.035 1 96.44 78 LYS A N 1
ATOM 628 C CA . LYS A 1 78 ? 11.148 14.344 3.412 1 96.44 78 LYS A CA 1
ATOM 629 C C . LYS A 1 78 ? 10.227 15.531 3.637 1 96.44 78 LYS A C 1
ATOM 631 O O . LYS A 1 78 ? 9.133 15.383 4.184 1 96.44 78 LYS A O 1
ATOM 636 N N . ALA A 1 79 ? 10.734 16.703 3.17 1 96.75 79 ALA A N 1
ATOM 637 C CA . ALA A 1 79 ? 9.953 17.922 3.334 1 96.75 79 ALA A CA 1
ATOM 638 C C . ALA A 1 79 ? 8.594 17.797 2.658 1 96.75 79 ALA A C 1
ATOM 640 O O . ALA A 1 79 ? 7.59 18.297 3.178 1 96.75 79 ALA A O 1
ATOM 641 N N . ALA A 1 80 ? 8.555 17.172 1.563 1 97.19 80 ALA A N 1
ATOM 642 C CA . ALA A 1 80 ? 7.316 17.016 0.795 1 97.19 80 ALA A CA 1
ATOM 643 C C . ALA A 1 80 ? 6.34 16.078 1.496 1 97.19 80 ALA A C 1
ATOM 645 O O . ALA A 1 80 ? 5.129 16.312 1.488 1 97.19 80 ALA A O 1
ATOM 646 N N . LEU A 1 81 ? 6.852 15.078 2.135 1 95.81 81 LEU A N 1
ATOM 647 C CA . LEU A 1 81 ? 5.988 13.992 2.582 1 95.81 81 LEU A CA 1
ATOM 648 C C . LEU A 1 81 ? 5.562 14.195 4.031 1 95.81 81 LEU A C 1
ATOM 650 O O . LEU A 1 81 ? 4.434 13.867 4.402 1 95.81 81 LEU A O 1
ATOM 654 N N . ILE A 1 82 ? 6.316 14.742 4.867 1 92.69 82 ILE A N 1
ATOM 655 C CA . ILE A 1 82 ? 6.012 14.836 6.293 1 92.69 82 ILE A CA 1
ATOM 656 C C . ILE A 1 82 ? 4.988 15.945 6.527 1 92.69 82 ILE A C 1
ATOM 658 O O . ILE A 1 82 ? 4.828 16.844 5.691 1 92.69 82 ILE A O 1
ATOM 662 N N . SER A 1 83 ? 4.312 15.859 7.57 1 87.62 83 SER A N 1
ATOM 663 C CA . SER A 1 83 ? 3.305 16.844 7.941 1 87.62 83 SER A CA 1
ATOM 664 C C . SER A 1 83 ? 3.893 17.938 8.836 1 87.62 83 SER A C 1
ATOM 666 O O . SER A 1 83 ? 4.699 17.641 9.719 1 87.62 83 SER A O 1
ATOM 668 N N . TYR A 1 84 ? 3.461 19.172 8.57 1 84.12 84 TYR A N 1
ATOM 669 C CA . TYR A 1 84 ? 3.963 20.344 9.297 1 84.12 84 TYR A CA 1
ATOM 670 C C . TYR A 1 84 ? 2.863 20.969 10.148 1 84.12 84 TYR A C 1
ATOM 672 O O . TYR A 1 84 ? 3.105 21.938 10.875 1 84.12 84 TYR A O 1
ATOM 680 N N . HIS A 1 85 ? 1.783 20.438 10.203 1 76.94 85 HIS A N 1
ATOM 681 C CA . HIS A 1 85 ? 0.67 21.172 10.797 1 76.94 85 HIS A CA 1
ATOM 682 C C . HIS A 1 85 ? 0.808 21.25 12.312 1 76.94 85 HIS A C 1
ATOM 684 O O . HIS A 1 85 ? 1.414 20.359 12.93 1 76.94 85 HIS A O 1
ATOM 690 N N . LYS A 1 86 ? 0.271 22.391 12.711 1 74.94 86 LYS A N 1
ATOM 691 C CA . LYS A 1 86 ? 0.273 22.719 14.141 1 74.94 86 LYS A CA 1
ATOM 692 C C . LYS A 1 86 ? -0.555 21.703 14.922 1 74.94 86 LYS A C 1
ATOM 694 O O . LYS A 1 86 ? -0.163 21.281 16.016 1 74.94 86 LYS A O 1
ATOM 699 N N . TYR A 1 87 ? -1.642 21.375 14.32 1 76.69 87 TYR A N 1
ATOM 700 C CA . TYR A 1 87 ? -2.529 20.422 14.969 1 76.69 87 TYR A CA 1
ATOM 701 C C . TYR A 1 87 ? -2.258 19 14.484 1 76.69 87 TYR A C 1
ATOM 703 O O . TYR A 1 87 ? -2.697 18.625 13.398 1 76.69 87 TYR A O 1
ATOM 711 N N . LYS A 1 88 ? -1.334 18.297 15.117 1 74.88 88 LYS A N 1
ATOM 712 C CA . LYS A 1 88 ? -1.09 16.891 14.781 1 74.88 88 LYS A CA 1
ATOM 713 C C . LYS A 1 88 ? -2.285 16.016 15.156 1 74.88 88 LYS A C 1
ATOM 715 O O . LYS A 1 88 ? -2.529 15.766 16.344 1 74.88 88 LYS A O 1
ATOM 720 N N . ILE A 1 89 ? -3.021 15.859 14.148 1 71.12 89 ILE A N 1
ATOM 721 C CA . ILE A 1 89 ? -4.23 15.078 14.383 1 71.12 89 ILE A CA 1
ATOM 722 C C . ILE A 1 89 ? -3.85 13.656 14.805 1 71.12 89 ILE A C 1
ATOM 724 O O . ILE A 1 89 ? -3.16 12.945 14.07 1 71.12 89 ILE A O 1
ATOM 728 N N . PRO A 1 90 ? -4.227 13.422 16.047 1 69.31 90 PRO A N 1
ATOM 729 C CA . PRO A 1 90 ? -3.934 12.062 16.5 1 69.31 90 PRO A CA 1
ATOM 730 C C . PRO A 1 90 ? -4.617 10.992 15.656 1 69.31 90 PRO A C 1
ATOM 732 O O . PRO A 1 90 ? -5.668 11.25 15.07 1 69.31 90 PRO A O 1
ATOM 735 N N . LEU A 1 91 ? -4.047 9.844 15.633 1 66.12 91 LEU A N 1
ATOM 736 C CA . LEU A 1 91 ? -4.492 8.711 14.828 1 66.12 91 LEU A CA 1
ATOM 737 C C . LEU A 1 91 ? -5.949 8.375 15.125 1 66.12 91 LEU A C 1
ATOM 739 O O . LEU A 1 91 ? -6.727 8.094 14.211 1 66.12 91 LEU A O 1
ATOM 743 N N . GLU A 1 92 ? -6.262 8.414 16.422 1 71.31 92 GLU A N 1
ATOM 744 C CA . GLU A 1 92 ? -7.617 8.086 16.859 1 71.31 92 GLU A CA 1
ATOM 745 C C . GLU A 1 92 ? -8.641 9.031 16.25 1 71.31 92 GLU A C 1
ATOM 747 O O . GLU A 1 92 ? -9.758 8.625 15.93 1 71.31 92 GLU A O 1
ATOM 752 N N . LEU A 1 93 ? -8.203 10.133 16.016 1 79.06 93 LEU A N 1
ATOM 753 C CA . LEU A 1 93 ? -9.117 11.148 15.492 1 79.06 93 LEU A CA 1
ATOM 754 C C . LEU A 1 93 ? -9.328 10.961 13.992 1 79.06 93 LEU A C 1
ATOM 756 O O . LEU A 1 93 ? -10.398 11.281 13.469 1 79.06 93 LEU A O 1
ATOM 760 N N . LEU A 1 94 ? -8.352 10.367 13.328 1 81.44 94 LEU A N 1
ATOM 761 C CA . LEU A 1 94 ? -8.445 10.172 11.883 1 81.44 94 LEU A CA 1
ATOM 762 C C . LEU A 1 94 ? -9.586 9.219 11.539 1 81.44 94 LEU A C 1
ATOM 764 O O . LEU A 1 94 ? -10.352 9.484 10.609 1 81.44 94 LEU A O 1
ATOM 768 N N . GLU A 1 95 ? -9.711 8.195 12.258 1 80.31 95 GLU A N 1
ATOM 769 C CA . GLU A 1 95 ? -10.789 7.234 12.023 1 80.31 95 GLU A CA 1
ATOM 770 C C . GLU A 1 95 ? -12.148 7.871 12.273 1 80.31 95 GLU A C 1
ATOM 772 O O . GLU A 1 95 ? -13.109 7.598 11.547 1 80.31 95 GLU A O 1
ATOM 777 N N . GLU A 1 96 ? -12.188 8.641 13.289 1 85.44 96 GLU A N 1
ATOM 778 C CA . GLU A 1 96 ? -13.438 9.32 13.609 1 85.44 96 GLU A CA 1
ATOM 779 C C . GLU A 1 96 ? -13.805 10.328 12.523 1 85.44 96 GLU A C 1
ATOM 781 O O . GLU A 1 96 ? -14.984 10.477 12.18 1 85.44 96 GLU A O 1
ATOM 786 N N . ILE A 1 97 ? -12.844 10.984 12.086 1 88.62 97 ILE A N 1
ATOM 787 C CA . ILE A 1 97 ? -13.07 11.961 11.023 1 88.62 97 ILE A CA 1
ATOM 788 C C . ILE A 1 97 ? -13.625 11.258 9.789 1 88.62 97 ILE A C 1
ATOM 790 O O . ILE A 1 97 ? -14.586 11.734 9.18 1 88.62 97 ILE A O 1
ATOM 794 N N . ARG A 1 98 ? -13.062 10.148 9.43 1 87.62 98 ARG A N 1
ATOM 795 C CA . ARG A 1 98 ? -13.5 9.383 8.266 1 87.62 98 ARG A CA 1
ATOM 796 C C . ARG A 1 98 ? -14.969 8.992 8.391 1 87.62 98 ARG A C 1
ATOM 798 O O . ARG A 1 98 ? -15.727 9.086 7.422 1 87.62 98 ARG A O 1
ATOM 805 N N . LYS A 1 99 ? -15.445 8.648 9.562 1 88.88 99 LYS A N 1
ATOM 806 C CA . LYS A 1 99 ? -16.797 8.164 9.812 1 88.88 99 LYS A CA 1
ATOM 807 C C . LYS A 1 99 ? -17.781 9.32 9.938 1 88.88 99 LYS A C 1
ATOM 809 O O . LYS A 1 99 ? -18.891 9.266 9.391 1 88.88 99 LYS A O 1
ATOM 814 N N . ILE A 1 100 ? -17.406 10.398 10.602 1 90 100 ILE A N 1
ATOM 815 C CA . ILE A 1 100 ? -18.312 11.461 11.016 1 90 100 ILE A CA 1
ATOM 816 C C . ILE A 1 100 ? -18.328 12.57 9.969 1 90 100 ILE A C 1
ATOM 818 O O . ILE A 1 100 ? -19.359 13.203 9.734 1 90 100 ILE A O 1
ATOM 822 N N . TYR A 1 101 ? -17.125 12.812 9.359 1 92.38 101 TYR A N 1
ATOM 823 C CA . TYR A 1 101 ? -16.969 13.93 8.438 1 92.38 101 TYR A CA 1
ATOM 824 C C . TYR A 1 101 ? -16.344 13.469 7.125 1 92.38 101 TYR A C 1
ATOM 826 O O . TYR A 1 101 ? -15.227 13.867 6.789 1 92.38 101 TYR A O 1
ATOM 834 N N . PRO A 1 102 ? -17.078 12.789 6.289 1 92.19 102 PRO A N 1
ATOM 835 C CA . PRO A 1 102 ? -16.531 12.273 5.031 1 92.19 102 PRO A CA 1
ATOM 836 C C . PRO A 1 102 ? -15.945 13.375 4.148 1 92.19 102 PRO A C 1
ATOM 838 O O . PRO A 1 102 ? -14.977 13.141 3.426 1 92.19 102 PRO A O 1
ATOM 841 N N . GLU A 1 103 ? -16.547 14.484 4.211 1 92.12 103 GLU A N 1
ATOM 842 C CA . GLU A 1 103 ? -16.031 15.594 3.42 1 92.12 103 GLU A CA 1
ATOM 843 C C . GLU A 1 103 ? -14.641 16.016 3.891 1 92.12 103 GLU A C 1
ATOM 845 O O . GLU A 1 103 ? -13.773 16.328 3.074 1 92.12 103 GLU A O 1
ATOM 850 N N . LEU A 1 104 ? -14.453 16.078 5.16 1 90.06 104 LEU A N 1
ATOM 851 C CA . LEU A 1 104 ? -13.148 16.422 5.711 1 90.06 104 LEU A CA 1
ATOM 852 C C . LEU A 1 104 ? -12.125 15.336 5.387 1 90.06 104 LEU A C 1
ATOM 854 O O . LEU A 1 104 ? -10.953 15.633 5.129 1 90.06 104 LEU A O 1
ATOM 858 N N . TRP A 1 105 ? -12.594 14.117 5.398 1 89.69 105 TRP A N 1
ATOM 859 C CA . TRP A 1 105 ? -11.727 13.016 4.992 1 89.69 105 TRP A CA 1
ATOM 860 C C . TRP A 1 105 ? -11.242 13.211 3.557 1 89.69 105 TRP A C 1
ATOM 862 O O . TRP A 1 105 ? -10.07 12.984 3.254 1 89.69 105 TRP A O 1
ATOM 872 N N . GLY A 1 106 ? -12.188 13.594 2.75 1 92.5 106 GLY A N 1
ATOM 873 C CA . GLY A 1 106 ? -11.82 13.898 1.375 1 92.5 106 GLY A CA 1
ATOM 874 C C . GLY A 1 106 ? -10.742 14.953 1.264 1 92.5 106 GLY A C 1
ATOM 875 O O . GLY A 1 106 ? -9.844 14.844 0.42 1 92.5 106 GLY A O 1
ATOM 876 N N . MET A 1 107 ? -10.773 15.922 2.107 1 90.38 107 MET A N 1
ATOM 877 C CA . MET A 1 107 ? -9.773 16.984 2.104 1 90.38 107 MET A CA 1
ATOM 878 C C . MET A 1 107 ? -8.414 16.453 2.553 1 90.38 107 MET A C 1
ATOM 880 O O . MET A 1 107 ? -7.375 16.875 2.041 1 90.38 107 MET A O 1
ATOM 884 N N . LEU A 1 108 ? -8.445 15.555 3.512 1 89.44 108 LEU A N 1
ATOM 885 C CA . LEU A 1 108 ? -7.215 14.914 3.965 1 89.44 108 LEU A CA 1
ATOM 886 C C . LEU A 1 108 ? -6.57 14.117 2.836 1 89.44 108 LEU A C 1
ATOM 888 O O . LEU A 1 108 ? -5.355 14.188 2.637 1 89.44 108 LEU A O 1
ATOM 892 N N . GLU A 1 109 ? -7.383 13.422 2.086 1 91.19 109 GLU A N 1
ATOM 893 C CA . GLU A 1 109 ? -6.891 12.656 0.946 1 91.19 109 GLU A CA 1
ATOM 894 C C . GLU A 1 109 ? -6.34 13.578 -0.142 1 91.19 109 GLU A C 1
ATOM 896 O O . GLU A 1 109 ? -5.34 13.258 -0.785 1 91.19 109 GLU A O 1
ATOM 901 N N . GLU A 1 110 ? -7.008 14.664 -0.306 1 93.44 110 GLU A N 1
ATOM 902 C CA . GLU A 1 110 ? -6.535 15.641 -1.286 1 93.44 110 GLU A CA 1
ATOM 903 C C . GLU A 1 110 ? -5.168 16.203 -0.894 1 93.44 110 GLU A C 1
ATOM 905 O O . GLU A 1 110 ? -4.316 16.438 -1.754 1 93.44 110 GLU A O 1
ATOM 910 N N . GLN A 1 111 ? -5.023 16.469 0.361 1 92.56 111 GLN A N 1
ATOM 911 C CA . GLN A 1 111 ? -3.725 16.922 0.847 1 92.56 111 GLN A CA 1
ATOM 912 C C . GLN A 1 111 ? -2.646 15.875 0.61 1 92.56 111 GLN A C 1
ATOM 914 O O . GLN A 1 111 ? -1.526 16.203 0.213 1 92.56 111 GLN A O 1
ATOM 919 N N . ARG A 1 112 ? -2.971 14.656 0.896 1 93.19 112 ARG A N 1
ATOM 920 C CA . ARG A 1 112 ? -2.047 13.555 0.639 1 93.19 112 ARG A CA 1
ATOM 921 C C . ARG A 1 112 ? -1.653 13.5 -0.834 1 93.19 112 ARG A C 1
ATOM 923 O O . ARG A 1 112 ? -0.471 13.383 -1.161 1 93.19 112 ARG A O 1
ATOM 930 N N . ASN A 1 113 ? -2.658 13.648 -1.71 1 95.81 113 ASN A N 1
ATOM 931 C CA . ASN A 1 113 ? -2.402 13.633 -3.146 1 95.81 113 ASN A CA 1
ATOM 932 C C . ASN A 1 113 ? -1.523 14.805 -3.572 1 95.81 113 ASN A C 1
ATOM 934 O O . ASN A 1 113 ? -0.669 14.656 -4.449 1 95.81 113 ASN A O 1
ATOM 938 N N . PHE A 1 114 ? -1.807 15.922 -2.99 1 96.12 114 PHE A N 1
ATOM 939 C CA . PHE A 1 114 ? -0.991 17.109 -3.242 1 96.12 114 PHE A CA 1
ATOM 940 C C . PHE A 1 114 ? 0.469 16.844 -2.895 1 96.12 114 PHE A C 1
ATOM 942 O O . PHE A 1 114 ? 1.366 17.156 -3.678 1 96.12 114 PHE A O 1
ATOM 949 N N . LYS A 1 115 ? 0.707 16.281 -1.784 1 96.69 115 LYS A N 1
ATOM 950 C CA . LYS A 1 115 ? 2.068 16 -1.338 1 96.69 115 LYS A CA 1
ATOM 951 C C . LYS A 1 115 ? 2.738 14.961 -2.232 1 96.69 115 LYS A C 1
ATOM 953 O O . LYS A 1 115 ? 3.912 15.094 -2.584 1 96.69 115 LYS A O 1
ATOM 958 N N . LEU A 1 116 ? 2.016 13.961 -2.594 1 97.25 116 LEU A N 1
ATOM 959 C CA . LEU A 1 116 ? 2.561 12.922 -3.461 1 97.25 116 LEU A CA 1
ATOM 960 C C . LEU A 1 116 ? 2.922 13.492 -4.828 1 97.25 116 LEU A C 1
ATOM 962 O O . LEU A 1 116 ? 3.887 13.047 -5.453 1 97.25 116 LEU A O 1
ATOM 966 N N . LYS A 1 117 ? 2.133 14.438 -5.273 1 97.56 117 LYS A N 1
ATOM 967 C CA . LYS A 1 117 ? 2.477 15.109 -6.523 1 97.56 117 LYS A CA 1
ATOM 968 C C . LYS A 1 117 ? 3.828 15.812 -6.418 1 97.56 117 LYS A C 1
ATOM 970 O O . LYS A 1 117 ? 4.645 15.742 -7.34 1 97.56 117 LYS A O 1
ATOM 975 N N . ILE A 1 118 ? 4.051 16.469 -5.344 1 97.75 118 ILE A N 1
ATOM 976 C CA . ILE A 1 118 ? 5.328 17.125 -5.125 1 97.75 118 ILE A CA 1
ATOM 977 C C . ILE A 1 118 ? 6.457 16.094 -5.121 1 97.75 118 ILE A C 1
ATOM 979 O O . ILE A 1 118 ? 7.5 16.312 -5.746 1 97.75 118 ILE A O 1
ATOM 983 N N . VAL A 1 119 ? 6.254 14.977 -4.461 1 97.38 119 VAL A N 1
ATOM 984 C CA . VAL A 1 119 ? 7.254 13.922 -4.398 1 97.38 119 VAL A CA 1
ATOM 985 C C . VAL A 1 119 ? 7.562 13.414 -5.809 1 97.38 119 VAL A C 1
ATOM 987 O O . VAL A 1 119 ? 8.727 13.227 -6.164 1 97.38 119 VAL A O 1
ATOM 990 N N . ARG A 1 120 ? 6.531 13.227 -6.582 1 96.19 120 ARG A N 1
ATOM 991 C CA . ARG A 1 120 ? 6.695 12.758 -7.953 1 96.19 120 ARG A CA 1
ATOM 992 C C . ARG A 1 120 ? 7.523 13.742 -8.773 1 96.19 120 ARG A C 1
ATOM 994 O O . ARG A 1 120 ? 8.422 13.344 -9.516 1 96.19 120 ARG A O 1
ATOM 1001 N N . ASP A 1 121 ? 7.207 14.992 -8.617 1 96.94 121 ASP A N 1
ATOM 1002 C CA . ASP A 1 121 ? 7.949 16.031 -9.328 1 96.94 121 ASP A CA 1
ATOM 1003 C C . ASP A 1 121 ? 9.422 16.031 -8.93 1 96.94 121 ASP A C 1
ATOM 1005 O O . ASP A 1 121 ? 10.305 16.156 -9.781 1 96.94 121 ASP A O 1
ATOM 1009 N N . ILE A 1 122 ? 9.688 15.891 -7.715 1 96 122 ILE A N 1
ATOM 1010 C CA . ILE A 1 122 ? 11.055 15.859 -7.199 1 96 122 ILE A CA 1
ATOM 1011 C C . ILE A 1 122 ? 11.797 14.648 -7.77 1 96 122 ILE A C 1
ATOM 1013 O O . ILE A 1 122 ? 12.945 14.766 -8.195 1 96 122 ILE A O 1
ATOM 1017 N N . LEU A 1 123 ? 11.125 13.492 -7.777 1 94.44 123 LEU A N 1
ATOM 1018 C CA . LEU A 1 123 ? 11.734 12.273 -8.305 1 94.44 123 LEU A CA 1
ATOM 1019 C C . LEU A 1 123 ? 12.031 12.406 -9.789 1 94.44 123 LEU A C 1
ATOM 1021 O O . LEU A 1 123 ? 13.094 12.008 -10.258 1 94.44 123 LEU A O 1
ATOM 1025 N N . ASP A 1 124 ? 11.062 12.953 -10.5 1 94.38 124 ASP A N 1
ATOM 1026 C CA . ASP A 1 124 ? 11.242 13.172 -11.93 1 94.38 124 ASP A CA 1
ATOM 1027 C C . ASP A 1 124 ? 12.445 14.07 -12.203 1 94.38 124 ASP A C 1
ATOM 1029 O O . ASP A 1 124 ? 13.266 13.773 -13.07 1 94.38 124 ASP A O 1
ATOM 1033 N N . GLU A 1 125 ? 12.547 15.117 -11.492 1 94.19 125 GLU A N 1
ATOM 1034 C CA . GLU A 1 125 ? 13.695 16.016 -11.609 1 94.19 125 GLU A CA 1
ATOM 1035 C C . GLU A 1 125 ? 14.992 15.289 -11.25 1 94.19 125 GLU A C 1
ATOM 1037 O O . GLU A 1 125 ? 16.016 15.492 -11.898 1 94.19 125 GLU A O 1
ATOM 1042 N N . GLY A 1 126 ? 14.906 14.508 -10.188 1 92.69 126 GLY A N 1
ATOM 1043 C CA . GLY A 1 126 ? 16.062 13.742 -9.773 1 92.69 126 GLY A CA 1
ATOM 1044 C C . GLY A 1 126 ? 16.547 12.766 -10.828 1 92.69 126 GLY A C 1
ATOM 1045 O O . GLY A 1 126 ? 17.75 12.562 -10.984 1 92.69 126 GLY A O 1
ATOM 1046 N N . ILE A 1 127 ? 15.641 12.141 -11.516 1 91.19 127 ILE A N 1
ATOM 1047 C CA . ILE A 1 127 ? 15.984 11.242 -12.609 1 91.19 127 ILE A CA 1
ATOM 1048 C C . ILE A 1 127 ? 16.641 12.031 -13.742 1 91.19 127 ILE A C 1
ATOM 1050 O O . ILE A 1 127 ? 17.672 11.617 -14.273 1 91.19 127 ILE A O 1
ATOM 1054 N N . GLU A 1 128 ? 16.094 13.133 -14.047 1 91.62 128 GLU A N 1
ATOM 1055 C CA . GLU A 1 128 ? 16.609 13.992 -15.109 1 91.62 128 GLU A CA 1
ATOM 1056 C C . GLU A 1 128 ? 18 14.5 -14.781 1 91.62 128 GLU A C 1
ATOM 1058 O O . GLU A 1 128 ? 18.875 14.555 -15.656 1 91.62 128 GLU A O 1
ATOM 1063 N N . ASP A 1 129 ? 18.281 14.781 -13.539 1 91.25 129 ASP A N 1
ATOM 1064 C CA . ASP A 1 129 ? 19.562 15.375 -13.125 1 91.25 129 ASP A CA 1
ATOM 1065 C C . ASP A 1 129 ? 20.562 14.289 -12.758 1 91.25 129 ASP A C 1
ATOM 1067 O O . ASP A 1 129 ? 21.719 14.602 -12.406 1 91.25 129 ASP A O 1
ATOM 1071 N N . GLY A 1 130 ? 20.125 13.094 -12.727 1 90 130 GLY A N 1
ATOM 1072 C CA . GLY A 1 130 ? 21.031 11.984 -12.484 1 90 130 GLY A CA 1
ATOM 1073 C C . GLY A 1 130 ? 21.219 11.664 -11.016 1 90 130 GLY A C 1
ATOM 1074 O O . GLY A 1 130 ? 22.125 10.922 -10.641 1 90 130 GLY A O 1
ATOM 1075 N N . GLU A 1 131 ? 20.406 12.195 -10.148 1 90.19 131 GLU A N 1
ATOM 1076 C CA . GLU A 1 131 ? 20.484 11.93 -8.711 1 90.19 131 GLU A CA 1
ATOM 1077 C C . GLU A 1 131 ? 19.734 10.648 -8.352 1 90.19 131 GLU A C 1
ATOM 1079 O O . GLU A 1 131 ? 19.984 10.047 -7.309 1 90.19 131 GLU A O 1
ATOM 1084 N N . VAL A 1 132 ? 18.781 10.375 -9.18 1 90.31 132 VAL A N 1
ATOM 1085 C CA . VAL A 1 132 ? 17.984 9.156 -9 1 90.31 132 VAL A CA 1
ATOM 1086 C C . VAL A 1 132 ? 18.297 8.172 -10.125 1 90.31 132 VAL A C 1
ATOM 1088 O O . VAL A 1 132 ? 18.422 8.562 -11.289 1 90.31 132 VAL A O 1
ATOM 1091 N N . SER A 1 133 ? 18.469 6.93 -9.734 1 88.81 133 SER A N 1
ATOM 1092 C CA . SER A 1 133 ? 18.812 5.902 -10.711 1 88.81 133 SER A CA 1
ATOM 1093 C C . SER A 1 133 ? 17.75 5.785 -11.797 1 88.81 133 SER A C 1
ATOM 1095 O O . SER A 1 133 ? 16.547 5.75 -11.5 1 88.81 133 SER A O 1
ATOM 1097 N N . LYS A 1 134 ? 18.188 5.668 -13.023 1 87.12 134 LYS A N 1
ATOM 1098 C CA . LYS A 1 134 ? 17.281 5.492 -14.156 1 87.12 134 LYS A CA 1
ATOM 1099 C C . LYS A 1 134 ? 16.781 4.051 -14.234 1 87.12 134 LYS A C 1
ATOM 1101 O O . LYS A 1 134 ? 15.867 3.752 -15 1 87.12 134 LYS A O 1
ATOM 1106 N N . LYS A 1 135 ? 17.344 3.242 -13.398 1 86.06 135 LYS A N 1
ATOM 1107 C CA . LYS A 1 135 ? 17 1.826 -13.43 1 86.06 135 LYS A CA 1
ATOM 1108 C C . LYS A 1 135 ? 15.703 1.568 -12.648 1 86.06 135 LYS A C 1
ATOM 1110 O O . LYS A 1 135 ? 15.102 0.502 -12.781 1 86.06 135 LYS A O 1
ATOM 1115 N N . ILE A 1 136 ? 15.352 2.537 -11.906 1 85.62 136 ILE A N 1
ATOM 1116 C CA . ILE A 1 136 ? 14.156 2.352 -11.078 1 85.62 136 ILE A CA 1
ATOM 1117 C C . ILE A 1 136 ? 12.922 2.805 -11.852 1 85.62 136 ILE A C 1
ATOM 1119 O O . ILE A 1 136 ? 12.953 3.828 -12.539 1 85.62 136 ILE A O 1
ATOM 1123 N N . ASN A 1 137 ? 11.891 2.045 -11.805 1 90.31 137 ASN A N 1
ATOM 1124 C CA . ASN A 1 137 ? 10.625 2.369 -12.453 1 90.31 137 ASN A CA 1
ATOM 1125 C C . ASN A 1 137 ? 9.828 3.383 -11.633 1 90.31 137 ASN A C 1
ATOM 1127 O O . ASN A 1 137 ? 9.305 3.055 -10.57 1 90.31 137 ASN A O 1
ATOM 1131 N N . PRO A 1 138 ? 9.68 4.586 -12.172 1 91.25 138 PRO A N 1
ATOM 1132 C CA . PRO A 1 138 ? 8.984 5.617 -11.398 1 91.25 138 PRO A CA 1
ATOM 1133 C C . PRO A 1 138 ? 7.539 5.246 -11.086 1 91.25 138 PRO A C 1
ATOM 1135 O O . PRO A 1 138 ? 7 5.66 -10.055 1 91.25 138 PRO A O 1
ATOM 1138 N N . GLN A 1 139 ? 6.906 4.492 -11.93 1 93.12 139 GLN A N 1
ATOM 1139 C CA . GLN A 1 139 ? 5.516 4.109 -11.711 1 93.12 139 GLN A CA 1
ATOM 1140 C C . GLN A 1 139 ? 5.379 3.227 -10.477 1 93.12 139 GLN A C 1
ATOM 1142 O O . GLN A 1 139 ? 4.383 3.311 -9.75 1 93.12 139 GLN A O 1
ATOM 1147 N N . ILE A 1 140 ? 6.355 2.398 -10.281 1 94.06 140 ILE A N 1
ATOM 1148 C CA . ILE A 1 140 ? 6.328 1.514 -9.125 1 94.06 140 ILE A CA 1
ATOM 1149 C C . ILE A 1 140 ? 6.508 2.332 -7.848 1 94.06 140 ILE A C 1
ATOM 1151 O O . ILE A 1 140 ? 5.824 2.096 -6.848 1 94.06 140 ILE A O 1
ATOM 1155 N N . ILE A 1 141 ? 7.395 3.295 -7.836 1 94.25 141 ILE A N 1
ATOM 1156 C CA . ILE A 1 141 ? 7.621 4.148 -6.676 1 94.25 141 ILE A CA 1
ATOM 1157 C C . ILE A 1 141 ? 6.34 4.91 -6.332 1 94.25 141 ILE A C 1
ATOM 1159 O O . ILE A 1 141 ? 5.938 4.969 -5.168 1 94.25 141 ILE A O 1
ATOM 1163 N N . ASN A 1 142 ? 5.781 5.508 -7.402 1 94.12 142 ASN A N 1
ATOM 1164 C CA . ASN A 1 142 ? 4.547 6.258 -7.199 1 94.12 142 ASN A CA 1
ATOM 1165 C C . ASN A 1 142 ? 3.439 5.371 -6.633 1 94.12 142 ASN A C 1
ATOM 1167 O O . ASN A 1 142 ? 2.693 5.789 -5.746 1 94.12 142 ASN A O 1
ATOM 1171 N N . TYR A 1 143 ? 3.35 4.207 -7.176 1 94.88 143 TYR A N 1
ATOM 1172 C CA . TYR A 1 143 ? 2.336 3.258 -6.73 1 94.88 143 TYR A CA 1
ATOM 1173 C C . TYR A 1 143 ? 2.543 2.883 -5.27 1 94.88 143 TYR A C 1
ATOM 1175 O O . TYR A 1 143 ? 1.596 2.887 -4.48 1 94.88 143 TYR A O 1
ATOM 1183 N N . LEU A 1 144 ? 3.734 2.488 -4.934 1 96.12 144 LEU A N 1
ATOM 1184 C CA . LEU A 1 144 ? 4.102 2.139 -3.566 1 96.12 144 LEU A CA 1
ATOM 1185 C C . LEU A 1 144 ? 3.768 3.277 -2.607 1 96.12 144 LEU A C 1
ATOM 1187 O O . LEU A 1 144 ? 3.145 3.055 -1.565 1 96.12 144 LEU A O 1
ATOM 1191 N N . LEU A 1 145 ? 4.156 4.504 -2.939 1 96.25 145 LEU A N 1
ATOM 1192 C CA . LEU A 1 145 ? 3.895 5.66 -2.088 1 96.25 145 LEU A CA 1
ATOM 1193 C C . LEU A 1 145 ? 2.395 5.883 -1.924 1 96.25 145 LEU A C 1
ATOM 1195 O O . LEU A 1 145 ? 1.921 6.164 -0.82 1 96.25 145 LEU A O 1
ATOM 1199 N N . ASP A 1 146 ? 1.719 5.758 -3.018 1 95.62 146 ASP A N 1
ATOM 1200 C CA . ASP A 1 146 ? 0.269 5.922 -2.986 1 95.62 146 ASP A CA 1
ATOM 1201 C C . ASP A 1 146 ? -0.376 4.934 -2.02 1 95.62 146 ASP A C 1
ATOM 1203 O O . ASP A 1 146 ? -1.142 5.328 -1.138 1 95.62 146 ASP A O 1
ATOM 1207 N N . LYS A 1 147 ? -0.055 3.691 -2.133 1 94.94 147 LYS A N 1
ATOM 1208 C CA . LYS A 1 147 ? -0.723 2.643 -1.367 1 94.94 147 LYS A CA 1
ATOM 1209 C C . LYS A 1 147 ? -0.271 2.654 0.09 1 94.94 147 LYS A C 1
ATOM 1211 O O . LYS A 1 147 ? -1.087 2.492 1 1 94.94 147 LYS A O 1
ATOM 1216 N N . VAL A 1 148 ? 0.944 2.883 0.348 1 95.81 148 VAL A N 1
ATOM 1217 C CA . VAL A 1 148 ? 1.473 2.801 1.706 1 95.81 148 VAL A CA 1
ATOM 1218 C C . VAL A 1 148 ? 1.035 4.023 2.506 1 95.81 148 VAL A C 1
ATOM 1220 O O . VAL A 1 148 ? 0.608 3.902 3.656 1 95.81 148 VAL A O 1
ATOM 1223 N N . THR A 1 149 ? 1.098 5.223 1.884 1 94.56 149 THR A N 1
ATOM 1224 C CA . THR A 1 149 ? 0.708 6.418 2.621 1 94.56 149 THR A CA 1
ATOM 1225 C C . THR A 1 149 ? -0.792 6.41 2.906 1 94.56 149 THR A C 1
ATOM 1227 O O . THR A 1 149 ? -1.23 6.883 3.959 1 94.56 149 THR A O 1
ATOM 1230 N N . LEU A 1 150 ? -1.55 5.914 1.971 1 91.69 150 LEU A N 1
ATOM 1231 C CA . LEU A 1 150 ? -2.979 5.77 2.225 1 91.69 150 LEU A CA 1
ATOM 1232 C C . LEU A 1 150 ? -3.232 4.801 3.375 1 91.69 150 LEU A C 1
ATOM 1234 O O . LEU A 1 150 ? -4.051 5.078 4.254 1 91.69 150 LEU A O 1
ATOM 1238 N N . ALA A 1 151 ? -2.539 3.686 3.346 1 91.69 151 ALA A N 1
ATOM 1239 C CA . ALA A 1 151 ? -2.691 2.684 4.395 1 91.69 151 ALA A CA 1
ATOM 1240 C C . ALA A 1 151 ? -2.289 3.246 5.754 1 91.69 151 ALA A C 1
ATOM 1242 O O . ALA A 1 151 ? -2.879 2.895 6.781 1 91.69 151 ALA A O 1
ATOM 1243 N N . LEU A 1 152 ? -1.33 4.094 5.781 1 89.94 152 LEU A N 1
ATOM 1244 C CA . LEU A 1 152 ? -0.836 4.68 7.023 1 89.94 152 LEU A CA 1
ATOM 1245 C C . LEU A 1 152 ? -1.883 5.598 7.645 1 89.94 152 LEU A C 1
ATOM 1247 O O . LEU A 1 152 ? -1.836 5.879 8.844 1 89.94 152 LEU A O 1
ATOM 1251 N N . LEU A 1 153 ? -2.766 6.078 6.789 1 84.12 153 LEU A N 1
ATOM 1252 C CA . LEU A 1 153 ? -3.838 6.906 7.332 1 84.12 153 LEU A CA 1
ATOM 1253 C C . LEU A 1 153 ? -4.809 6.07 8.148 1 84.12 153 LEU A C 1
ATOM 1255 O O . LEU A 1 153 ? -5.566 6.605 8.961 1 84.12 153 LEU A O 1
ATOM 1259 N N . ASN A 1 154 ? -4.625 4.695 7.801 1 77.38 154 ASN A N 1
ATOM 1260 C CA . ASN A 1 154 ? -5.426 3.803 8.633 1 77.38 154 ASN A CA 1
ATOM 1261 C C . ASN A 1 154 ? -4.648 3.342 9.867 1 77.38 154 ASN A C 1
ATOM 1263 O O . ASN A 1 154 ? -3.496 2.916 9.75 1 77.38 154 ASN A O 1
ATOM 1267 N N . ASP A 1 155 ? -4.656 3.707 10.945 1 70.5 155 ASP A N 1
ATOM 1268 C CA . ASP A 1 155 ? -3.992 3.859 12.242 1 70.5 155 ASP A CA 1
ATOM 1269 C C . ASP A 1 155 ? -3.564 2.504 12.805 1 70.5 155 ASP A C 1
ATOM 1271 O O . ASP A 1 155 ? -2.75 2.438 13.727 1 70.5 155 ASP A O 1
ATOM 1275 N N . GLU A 1 156 ? -3.877 1.512 12.188 1 81.44 156 GLU A N 1
ATOM 1276 C CA . GLU A 1 156 ? -3.58 0.24 12.836 1 81.44 156 GLU A CA 1
ATOM 1277 C C . GLU A 1 156 ? -2.074 0.022 12.961 1 81.44 156 GLU A C 1
ATOM 1279 O O . GLU A 1 156 ? -1.581 -0.359 14.023 1 81.44 156 GLU A O 1
ATOM 1284 N N . PHE A 1 157 ? -1.388 0.28 11.961 1 87.44 157 PHE A N 1
ATOM 1285 C CA . PHE A 1 157 ? 0.061 0.119 11.961 1 87.44 157 PHE A CA 1
ATOM 1286 C C . PHE A 1 157 ? 0.712 1.061 12.969 1 87.44 157 PHE A C 1
ATOM 1288 O O . PHE A 1 157 ? 1.581 0.649 13.734 1 87.44 157 PHE A O 1
ATOM 1295 N N . LEU A 1 158 ? 0.294 2.287 12.914 1 87.62 158 LEU A N 1
ATOM 1296 C CA . LEU A 1 158 ? 0.896 3.303 13.773 1 87.62 158 LEU A CA 1
ATOM 1297 C C . LEU A 1 158 ? 0.678 2.971 15.25 1 87.62 158 LEU A C 1
ATOM 1299 O O . LEU A 1 158 ? 1.605 3.07 16.047 1 87.62 158 LEU A O 1
ATOM 1303 N N . GLN A 1 159 ? -0.521 2.568 15.539 1 85.12 159 GLN A N 1
ATOM 1304 C CA . GLN A 1 159 ? -0.855 2.199 16.906 1 85.12 159 GLN A CA 1
ATOM 1305 C C . GLN A 1 159 ? -0.088 0.955 17.344 1 85.12 159 GLN A C 1
ATOM 1307 O O . GLN A 1 159 ? 0.495 0.928 18.438 1 85.12 159 GLN A O 1
ATOM 1312 N N . LYS A 1 160 ? -0.058 -0.006 16.516 1 88.31 160 LYS A N 1
ATOM 1313 C CA . LYS A 1 160 ? 0.581 -1.281 16.828 1 88.31 160 LYS A CA 1
ATOM 1314 C C . LYS A 1 160 ? 2.08 -1.105 17.047 1 88.31 160 LYS A C 1
ATOM 1316 O O . LYS A 1 160 ? 2.676 -1.806 17.875 1 88.31 160 LYS A O 1
ATOM 1321 N N . ASN A 1 161 ? 2.668 -0.189 16.359 1 90 161 ASN A N 1
ATOM 1322 C CA . ASN A 1 161 ? 4.117 -0.021 16.422 1 90 161 ASN A CA 1
ATOM 1323 C C . ASN A 1 161 ? 4.5 1.191 17.266 1 90 161 ASN A C 1
ATOM 1325 O O . ASN A 1 161 ? 5.664 1.588 17.297 1 90 161 ASN A O 1
ATOM 1329 N N . ASN A 1 162 ? 3.516 1.812 17.922 1 87.38 162 ASN A N 1
ATOM 1330 C CA . ASN A 1 162 ? 3.727 2.963 18.781 1 87.38 162 ASN A CA 1
ATOM 1331 C C . ASN A 1 162 ? 4.555 4.043 18.094 1 87.38 162 ASN A C 1
ATOM 1333 O O . ASN A 1 162 ? 5.559 4.504 18.641 1 87.38 162 ASN A O 1
ATOM 1337 N N . THR A 1 163 ? 4.207 4.359 16.875 1 89 163 THR A N 1
ATOM 1338 C CA . THR A 1 163 ? 4.91 5.352 16.062 1 89 163 THR A CA 1
ATOM 1339 C C . THR A 1 163 ? 3.941 6.414 15.547 1 89 163 THR A C 1
ATOM 1341 O O . THR A 1 163 ? 2.727 6.207 15.555 1 89 163 THR A O 1
ATOM 1344 N N . THR A 1 164 ? 4.438 7.59 15.219 1 86.19 164 THR A N 1
ATOM 1345 C CA . THR A 1 164 ? 3.621 8.656 14.648 1 86.19 164 THR A CA 1
ATOM 1346 C C . THR A 1 164 ? 3.627 8.578 13.125 1 86.19 164 THR A C 1
ATOM 1348 O O . THR A 1 164 ? 4.453 7.883 12.531 1 86.19 164 THR A O 1
ATOM 1351 N N . LEU A 1 165 ? 2.742 9.312 12.555 1 88.44 165 LEU A N 1
ATOM 1352 C CA . LEU A 1 165 ? 2.682 9.359 11.102 1 88.44 165 LEU A CA 1
ATOM 1353 C C . LEU A 1 165 ? 3.992 9.875 10.516 1 88.44 165 LEU A C 1
ATOM 1355 O O . LEU A 1 165 ? 4.543 9.281 9.594 1 88.44 165 LEU A O 1
ATOM 1359 N N . ASN A 1 166 ? 4.562 10.969 11.07 1 91.31 166 ASN A N 1
ATOM 1360 C CA . ASN A 1 166 ? 5.797 11.555 10.555 1 91.31 166 ASN A CA 1
ATOM 1361 C C . ASN A 1 166 ? 6.977 10.602 10.719 1 91.31 166 ASN A C 1
ATOM 1363 O O . ASN A 1 166 ? 7.836 10.516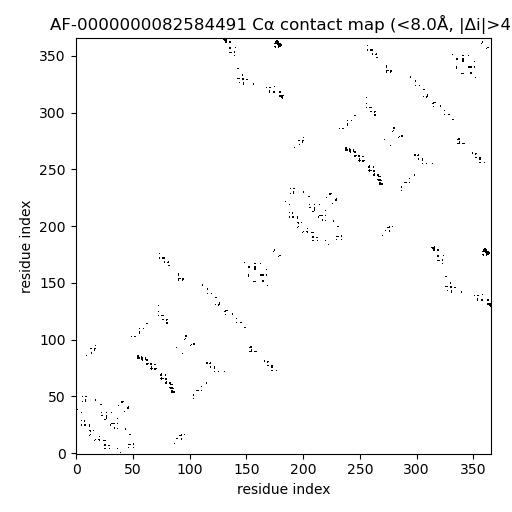 9.836 1 91.31 166 ASN A O 1
ATOM 1367 N N . GLN A 1 167 ? 6.98 9.883 11.805 1 90.94 167 GLN A N 1
ATOM 1368 C CA . GLN A 1 167 ? 8.047 8.906 12.008 1 90.94 167 GLN A CA 1
ATOM 1369 C C . GLN A 1 167 ? 7.977 7.793 10.961 1 90.94 167 GLN A C 1
ATOM 1371 O O . GLN A 1 167 ? 9 7.402 10.391 1 90.94 167 GLN A O 1
ATOM 1376 N N . ALA A 1 168 ? 6.801 7.281 10.773 1 92.81 168 ALA A N 1
ATOM 1377 C CA . ALA A 1 168 ? 6.602 6.23 9.781 1 92.81 168 ALA A CA 1
ATOM 1378 C C . ALA A 1 168 ? 6.988 6.715 8.383 1 92.81 168 ALA A C 1
ATOM 1380 O O . ALA A 1 168 ? 7.629 5.988 7.621 1 92.81 168 ALA A O 1
ATOM 1381 N N . LEU A 1 169 ? 6.602 7.949 8.094 1 94.19 169 LEU A N 1
ATOM 1382 C CA . LEU A 1 169 ? 6.902 8.523 6.785 1 94.19 169 LEU A CA 1
ATOM 1383 C C . LEU A 1 169 ? 8.406 8.703 6.605 1 94.19 169 LEU A C 1
ATOM 1385 O O . LEU A 1 169 ? 8.93 8.5 5.508 1 94.19 169 LEU A O 1
ATOM 1389 N N . GLU A 1 170 ? 9.055 9.125 7.633 1 93.81 170 GLU A N 1
ATOM 1390 C CA . GLU A 1 170 ? 10.508 9.273 7.562 1 93.81 170 GLU A CA 1
ATOM 1391 C C . GLU A 1 170 ? 11.188 7.938 7.301 1 93.81 170 GLU A C 1
ATOM 1393 O O . GLU A 1 170 ? 12.125 7.855 6.5 1 93.81 170 GLU A O 1
ATOM 1398 N N . GLU A 1 171 ? 10.75 6.922 7.984 1 93.62 171 GLU A N 1
ATOM 1399 C CA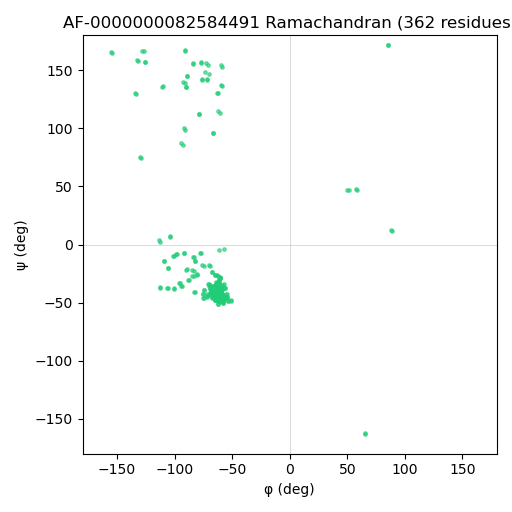 . GLU A 1 171 ? 11.297 5.586 7.77 1 93.62 171 GLU A CA 1
ATOM 1400 C C . GLU A 1 171 ? 11.023 5.105 6.348 1 93.62 171 GLU A C 1
ATOM 1402 O O . GLU A 1 171 ? 11.867 4.438 5.742 1 93.62 171 GLU A O 1
ATOM 1407 N N . LEU A 1 172 ? 9.812 5.379 5.867 1 95.12 172 LEU A N 1
ATOM 1408 C CA . LEU A 1 172 ? 9.461 5.043 4.492 1 95.12 172 LEU A CA 1
ATOM 1409 C C . LEU A 1 172 ? 10.406 5.727 3.506 1 95.12 172 LEU A C 1
ATOM 1411 O O . LEU A 1 172 ? 10.898 5.09 2.572 1 95.12 172 LEU A O 1
ATOM 1415 N N . ILE A 1 173 ? 10.703 7 3.711 1 94.06 173 ILE A N 1
ATOM 1416 C CA . ILE A 1 173 ? 11.602 7.762 2.85 1 94.06 173 ILE A CA 1
ATOM 1417 C C . ILE A 1 173 ? 13.008 7.164 2.906 1 94.06 173 ILE A C 1
ATOM 1419 O O . ILE A 1 173 ? 13.672 7.027 1.877 1 94.06 173 ILE A O 1
ATOM 1423 N N . ASN A 1 174 ? 13.477 6.805 4.074 1 92.75 174 ASN A N 1
ATOM 1424 C CA . ASN A 1 174 ? 14.789 6.176 4.219 1 92.75 174 ASN A CA 1
ATOM 1425 C C . ASN A 1 174 ? 14.875 4.879 3.424 1 92.75 174 ASN A C 1
ATOM 1427 O O . ASN A 1 174 ? 15.883 4.621 2.764 1 92.75 174 ASN A O 1
ATOM 1431 N N . LEU A 1 175 ? 13.867 4.137 3.51 1 92.81 175 LEU A N 1
ATOM 1432 C CA . LEU A 1 175 ? 13.836 2.873 2.783 1 92.81 175 LEU A CA 1
ATOM 1433 C C . LEU A 1 175 ? 13.859 3.109 1.277 1 92.81 175 LEU A C 1
ATOM 1435 O O . LEU A 1 175 ? 14.633 2.465 0.558 1 92.81 175 LEU A O 1
ATOM 1439 N N . ILE A 1 176 ? 13.023 4.02 0.792 1 92.5 176 ILE A N 1
ATOM 1440 C CA . ILE A 1 176 ? 12.938 4.309 -0.634 1 92.5 176 ILE A CA 1
ATOM 1441 C C . ILE A 1 176 ? 14.258 4.887 -1.125 1 92.5 176 ILE A C 1
ATOM 1443 O O . ILE A 1 176 ? 14.703 4.582 -2.234 1 92.5 176 ILE A O 1
ATOM 1447 N N . PHE A 1 177 ? 14.852 5.66 -0.289 1 88.56 177 PHE A N 1
ATOM 1448 C CA . PHE A 1 177 ? 16.062 6.363 -0.672 1 88.56 177 PHE A CA 1
ATOM 1449 C C . PHE A 1 177 ? 17.25 5.41 -0.704 1 88.56 177 PHE A C 1
ATOM 1451 O O . PHE A 1 177 ? 17.984 5.355 -1.694 1 88.56 177 PHE A O 1
ATOM 1458 N N . TYR A 1 178 ? 17.438 4.551 0.305 1 86.88 178 TYR A N 1
ATOM 1459 C CA . TYR A 1 178 ? 18.672 3.793 0.471 1 86.88 178 TYR A CA 1
ATOM 1460 C C . TYR A 1 178 ? 18.469 2.33 0.095 1 86.88 178 TYR A C 1
ATOM 1462 O O . TYR A 1 178 ? 19.422 1.613 -0.183 1 86.88 178 TYR A O 1
ATOM 1470 N N . GLY A 1 179 ? 17.234 1.916 0.092 1 85.5 179 GLY A N 1
ATOM 1471 C CA . GLY A 1 179 ? 17.016 0.48 0 1 85.5 179 GLY A CA 1
ATOM 1472 C C . GLY A 1 179 ? 17.531 -0.278 1.213 1 85.5 179 GLY A C 1
ATOM 1473 O O . GLY A 1 179 ? 17.75 0.312 2.273 1 85.5 179 GLY A O 1
ATOM 1474 N N . ILE A 1 180 ? 17.719 -1.598 1.102 1 80.75 180 ILE A N 1
ATOM 1475 C CA . ILE A 1 180 ? 18.047 -2.416 2.262 1 80.75 180 ILE A CA 1
ATOM 1476 C C . ILE A 1 180 ? 19.547 -2.721 2.26 1 80.75 180 ILE A C 1
ATOM 1478 O O . ILE A 1 180 ? 20.078 -3.256 3.234 1 80.75 180 ILE A O 1
ATOM 1482 N N . LEU A 1 181 ? 20.156 -2.383 1.172 1 72.19 181 LEU A N 1
ATOM 1483 C CA . LEU A 1 181 ? 21.562 -2.744 1.074 1 72.19 181 LEU A CA 1
ATOM 1484 C C . LEU A 1 181 ? 22.406 -1.88 2.002 1 72.19 181 LEU A C 1
ATOM 1486 O O . LEU A 1 181 ? 22.078 -0.718 2.248 1 72.19 181 LEU A O 1
ATOM 1490 N N . ILE A 1 182 ? 23.328 -2.629 2.508 1 63.91 182 ILE A N 1
ATOM 1491 C CA . ILE A 1 182 ? 24.344 -1.935 3.297 1 63.91 182 ILE A CA 1
ATOM 1492 C C . ILE A 1 182 ? 25.109 -0.95 2.41 1 63.91 182 ILE A C 1
ATOM 1494 O O . ILE A 1 182 ? 25.531 -1.298 1.304 1 63.91 182 ILE A O 1
ATOM 1498 N N . ARG A 1 183 ? 25.172 0.224 2.955 1 53.88 183 ARG A N 1
ATOM 1499 C CA . ARG A 1 183 ? 26.094 1.177 2.344 1 53.88 183 ARG A CA 1
ATOM 1500 C C . ARG A 1 183 ? 27.312 1.414 3.234 1 53.88 183 ARG A C 1
ATOM 1502 O O . ARG A 1 183 ? 27.234 1.252 4.453 1 53.88 183 ARG A O 1
ATOM 1509 N N . MET B 1 1 ? -5.547 -37.344 -17.953 1 88.75 1 MET B N 1
ATOM 1510 C CA . MET B 1 1 ? -6.746 -36.719 -18.484 1 88.75 1 MET B CA 1
ATOM 1511 C C . MET B 1 1 ? -7.152 -35.531 -17.641 1 88.75 1 MET B C 1
ATOM 1513 O O . MET B 1 1 ? -7.367 -34.438 -18.172 1 88.75 1 MET B O 1
ATOM 1517 N N . LYS B 1 2 ? -6.98 -35.562 -16.328 1 91.69 2 LYS B N 1
ATOM 1518 C CA . LYS B 1 2 ? -7.363 -34.469 -15.445 1 91.69 2 LYS B CA 1
ATOM 1519 C C . LYS B 1 2 ? -6.555 -33.219 -15.758 1 91.69 2 LYS B C 1
ATOM 1521 O O . LYS B 1 2 ? -7.121 -32.125 -15.906 1 91.69 2 LYS B O 1
ATOM 1526 N N . GLU B 1 3 ? -5.289 -33.406 -15.93 1 91.62 3 GLU B N 1
ATOM 1527 C CA . GLU B 1 3 ? -4.398 -32.281 -16.203 1 91.62 3 GLU B CA 1
ATOM 1528 C C . GLU B 1 3 ? -4.703 -31.656 -17.562 1 91.62 3 GLU B C 1
ATOM 1530 O O . GLU B 1 3 ? -4.633 -30.422 -17.734 1 91.62 3 GLU B O 1
ATOM 1535 N N . ARG B 1 4 ? -5.035 -32.469 -18.469 1 94.12 4 ARG B N 1
ATOM 1536 C CA . ARG B 1 4 ? -5.383 -32 -19.797 1 94.12 4 ARG B CA 1
ATOM 1537 C C . ARG B 1 4 ? -6.641 -31.141 -19.766 1 94.12 4 ARG B C 1
ATOM 1539 O O . ARG B 1 4 ? -6.723 -30.109 -20.453 1 94.12 4 ARG B O 1
ATOM 1546 N N . ILE B 1 5 ? -7.531 -31.625 -19.016 1 95.56 5 ILE B N 1
ATOM 1547 C CA . ILE B 1 5 ? -8.773 -30.875 -18.859 1 95.56 5 ILE B CA 1
ATOM 1548 C C . ILE B 1 5 ? -8.492 -29.531 -18.203 1 95.56 5 ILE B C 1
ATOM 1550 O O . ILE B 1 5 ? -8.961 -28.484 -18.688 1 95.56 5 ILE B O 1
ATOM 1554 N N . LEU B 1 6 ? -7.68 -29.562 -1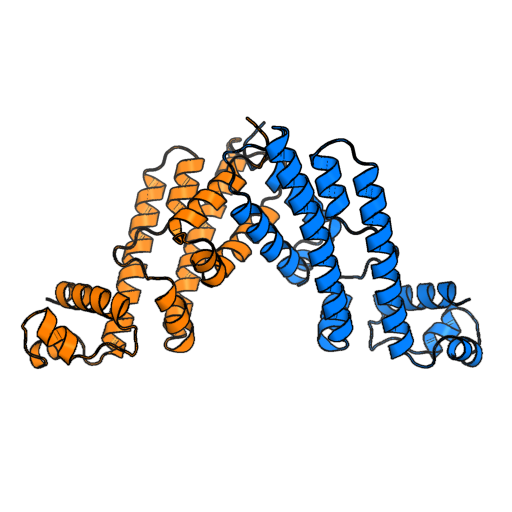7.188 1 92.88 6 LEU B N 1
ATOM 1555 C CA . LEU B 1 6 ? -7.355 -28.328 -16.484 1 92.88 6 LEU B CA 1
ATOM 1556 C C . LEU B 1 6 ? -6.602 -27.359 -17.391 1 92.88 6 LEU B C 1
ATOM 1558 O O . LEU B 1 6 ? -6.852 -26.156 -17.375 1 92.88 6 LEU B O 1
ATOM 1562 N N . ASP B 1 7 ? -5.719 -27.875 -18.172 1 93 7 ASP B N 1
ATOM 1563 C CA . ASP B 1 7 ? -4.988 -27.062 -19.141 1 93 7 ASP B CA 1
ATOM 1564 C C . ASP B 1 7 ? -5.941 -26.391 -20.125 1 93 7 ASP B C 1
ATOM 1566 O O . ASP B 1 7 ? -5.773 -25.203 -20.453 1 93 7 ASP B O 1
ATOM 1570 N N . ALA B 1 8 ? -6.844 -27.188 -20.562 1 94.5 8 ALA B N 1
ATOM 1571 C CA . ALA B 1 8 ? -7.836 -26.641 -21.484 1 94.5 8 ALA B CA 1
ATOM 1572 C C . ALA B 1 8 ? -8.68 -25.562 -20.828 1 94.5 8 ALA B C 1
ATOM 1574 O O . ALA B 1 8 ? -8.961 -24.531 -21.438 1 94.5 8 ALA B O 1
ATOM 1575 N N . VAL B 1 9 ? -9.102 -25.828 -19.641 1 92.75 9 VAL B N 1
ATOM 1576 C CA . VAL B 1 9 ? -9.906 -24.859 -18.906 1 92.75 9 VAL B CA 1
ATOM 1577 C C . VAL B 1 9 ? -9.117 -23.547 -18.734 1 92.75 9 VAL B C 1
ATOM 1579 O O . VAL B 1 9 ? -9.664 -22.469 -18.922 1 92.75 9 VAL B O 1
ATOM 1582 N N . TYR B 1 10 ? -7.883 -23.672 -18.391 1 91 10 TYR B N 1
ATOM 1583 C CA . TYR B 1 10 ? -7.027 -22.5 -18.234 1 91 10 TYR B CA 1
ATOM 1584 C C . TYR B 1 10 ? -7.016 -21.656 -19.5 1 91 10 TYR B C 1
ATOM 1586 O O . TYR B 1 10 ? -7.176 -20.438 -19.438 1 91 10 TYR B O 1
ATOM 1594 N N . ARG B 1 11 ? -6.891 -22.297 -20.609 1 91.44 11 ARG B N 1
ATOM 1595 C CA . ARG B 1 11 ? -6.855 -21.594 -21.891 1 91.44 11 ARG B CA 1
ATOM 1596 C C . ARG B 1 11 ? -8.203 -20.938 -22.188 1 91.44 11 ARG B C 1
ATOM 1598 O O . ARG B 1 11 ? -8.25 -19.797 -22.656 1 91.44 11 ARG B O 1
ATOM 1605 N N . LEU B 1 12 ? -9.219 -21.594 -21.859 1 92.5 12 LEU B N 1
ATOM 1606 C CA . LEU B 1 12 ? -10.562 -21.109 -22.156 1 92.5 12 LEU B CA 1
ATOM 1607 C C . LEU B 1 12 ? -10.914 -19.922 -21.25 1 92.5 12 LEU B C 1
ATOM 1609 O O . LEU B 1 12 ? -11.492 -18.938 -21.719 1 92.5 12 LEU B O 1
ATOM 1613 N N . VAL B 1 13 ? -10.578 -20.047 -20.031 1 90.12 13 VAL B N 1
ATOM 1614 C CA . VAL B 1 13 ? -10.914 -19 -19.078 1 90.12 13 VAL B CA 1
ATOM 1615 C C . VAL B 1 13 ? -10.148 -17.719 -19.422 1 90.12 13 VAL B C 1
ATOM 1617 O O . VAL B 1 13 ? -10.664 -16.609 -19.25 1 90.12 13 VAL B O 1
ATOM 1620 N N . LYS B 1 14 ? -8.969 -17.828 -19.875 1 86.25 14 LYS B N 1
ATOM 1621 C CA . LYS B 1 14 ? -8.148 -16.688 -20.266 1 86.25 14 LYS B CA 1
ATOM 1622 C C . LYS B 1 14 ? -8.812 -15.906 -21.391 1 86.25 14 LYS B C 1
ATOM 1624 O O . LYS B 1 14 ? -8.672 -14.688 -21.484 1 86.25 14 LYS B O 1
ATOM 1629 N N . VAL B 1 15 ? -9.578 -16.625 -22.172 1 87.06 15 VAL B N 1
ATOM 1630 C CA . VAL B 1 15 ? -10.141 -16.031 -23.375 1 87.06 15 VAL B CA 1
ATOM 1631 C C . VAL B 1 15 ? -11.594 -15.625 -23.125 1 87.06 15 VAL B C 1
ATOM 1633 O O . VAL B 1 15 ? -12.016 -14.523 -23.484 1 87.06 15 VAL B O 1
ATOM 1636 N N . LYS B 1 16 ? -12.297 -16.469 -22.375 1 89.62 16 LYS B N 1
ATOM 1637 C CA . LYS B 1 16 ? -13.742 -16.281 -22.297 1 89.62 16 LYS B CA 1
ATOM 1638 C C . LYS B 1 16 ? -14.156 -15.773 -20.922 1 89.62 16 LYS B C 1
ATOM 1640 O O . LYS B 1 16 ? -15.281 -15.305 -20.734 1 89.62 16 LYS B O 1
ATOM 1645 N N . GLY B 1 17 ? -13.266 -15.859 -20.016 1 87.62 17 GLY B N 1
ATOM 1646 C CA . GLY B 1 17 ? -13.625 -15.539 -18.641 1 87.62 17 GLY B CA 1
ATOM 1647 C C . GLY B 1 17 ? -14.234 -16.719 -17.891 1 87.62 17 GLY B C 1
ATOM 1648 O O . GLY B 1 17 ? -14.531 -17.75 -18.5 1 87.62 17 GLY B O 1
ATOM 1649 N N . ILE B 1 18 ? -14.438 -16.594 -16.625 1 88.25 18 ILE B N 1
ATOM 1650 C CA . ILE B 1 18 ? -14.898 -17.672 -15.75 1 88.25 18 ILE B CA 1
ATOM 1651 C C . ILE B 1 18 ? -16.328 -18.047 -16.109 1 88.25 18 ILE B C 1
ATOM 1653 O O . ILE B 1 18 ? -16.672 -19.234 -16.188 1 88.25 18 ILE B O 1
ATOM 1657 N N . ASN B 1 19 ? -17.094 -17.031 -16.281 1 88.56 19 ASN B N 1
ATOM 1658 C CA . ASN B 1 19 ? -18.5 -17.312 -16.578 1 88.56 19 ASN B CA 1
ATOM 1659 C C . ASN B 1 19 ? -18.719 -17.578 -18.062 1 88.56 19 ASN B C 1
ATOM 1661 O O . ASN B 1 19 ? -19.75 -18.094 -18.469 1 88.56 19 ASN B O 1
ATOM 1665 N N . GLY B 1 20 ? -17.75 -17.312 -18.828 1 90.56 20 GLY B N 1
ATOM 1666 C CA . GLY B 1 20 ? -17.938 -17.328 -20.266 1 90.56 20 GLY B CA 1
ATOM 1667 C C . GLY B 1 20 ? -17.719 -18.703 -20.875 1 90.56 20 GLY B C 1
ATOM 1668 O O . GLY B 1 20 ? -18.297 -19.031 -21.906 1 90.56 20 GLY B O 1
ATOM 1669 N N . PHE B 1 21 ? -16.891 -19.484 -20.312 1 92.38 21 PHE B N 1
ATOM 1670 C CA . PHE B 1 21 ? -16.609 -20.781 -20.906 1 92.38 21 PHE B CA 1
ATOM 1671 C C . PHE B 1 21 ? -17.656 -21.812 -20.469 1 92.38 21 PHE B C 1
ATOM 1673 O O . PHE B 1 21 ? -18.312 -21.625 -19.438 1 92.38 21 PHE B O 1
ATOM 1680 N N . THR B 1 22 ? -17.891 -22.906 -21.266 1 93.56 22 THR B N 1
ATOM 1681 C CA . THR B 1 22 ? -18.828 -23.969 -20.969 1 93.56 22 THR B CA 1
ATOM 1682 C C . THR B 1 22 ? -18.141 -25.344 -21.047 1 93.56 22 THR B C 1
ATOM 1684 O O . THR B 1 22 ? -17.031 -25.453 -21.578 1 93.56 22 THR B O 1
ATOM 1687 N N . MET B 1 23 ? -18.891 -26.328 -20.5 1 95 23 MET B N 1
ATOM 1688 C CA . MET B 1 23 ? -18.391 -27.703 -20.609 1 95 23 MET B CA 1
ATOM 1689 C C . MET B 1 23 ? -18.281 -28.125 -22.078 1 95 23 MET B C 1
ATOM 1691 O O . MET B 1 23 ? -17.391 -28.906 -22.438 1 95 23 MET B O 1
ATOM 1695 N N . ASN B 1 24 ? -19.172 -27.578 -22.828 1 95.88 24 ASN B N 1
ATOM 1696 C CA . ASN B 1 24 ? -19.125 -27.859 -24.266 1 95.88 24 ASN B CA 1
ATOM 1697 C C . ASN B 1 24 ? -17.859 -27.312 -24.906 1 95.88 24 ASN B C 1
ATOM 1699 O O . ASN B 1 24 ? -17.281 -27.938 -25.797 1 95.88 24 ASN B O 1
ATOM 1703 N N . ASP B 1 25 ? -17.438 -26.219 -24.5 1 96.75 25 ASP B N 1
ATOM 1704 C CA . ASP B 1 25 ? -16.219 -25.609 -25.016 1 96.75 25 ASP B CA 1
ATOM 1705 C C . ASP B 1 25 ? -15.016 -26.531 -24.75 1 96.75 25 ASP B C 1
ATOM 1707 O O . ASP B 1 25 ? -14.148 -26.688 -25.609 1 96.75 25 ASP B O 1
ATOM 1711 N N . ILE B 1 26 ? -14.992 -27.062 -23.562 1 96.88 26 ILE B N 1
ATOM 1712 C CA . ILE B 1 26 ? -13.914 -27.969 -23.172 1 96.88 26 ILE B CA 1
ATOM 1713 C C . ILE B 1 26 ? -13.938 -29.219 -24.062 1 96.88 26 ILE B C 1
ATOM 1715 O O . ILE B 1 26 ? -12.898 -29.641 -24.562 1 96.88 26 ILE B O 1
ATOM 1719 N N . SER B 1 27 ? -15.141 -29.734 -24.172 1 97 27 SER B N 1
ATOM 1720 C CA . SER B 1 27 ? -15.344 -30.922 -25.016 1 97 27 SER B CA 1
ATOM 1721 C C . SER B 1 27 ? -14.82 -30.688 -26.438 1 97 27 SER B C 1
ATOM 1723 O O . SER B 1 27 ? -14.102 -31.516 -26.984 1 97 27 SER B O 1
ATOM 1725 N N . LYS B 1 28 ? -15.133 -29.594 -26.953 1 97.06 28 LYS B N 1
ATOM 1726 C CA . LYS B 1 28 ? -14.727 -29.234 -28.312 1 97.06 28 LYS B CA 1
ATOM 1727 C C . LYS B 1 28 ? -13.211 -29.047 -28.391 1 97.06 28 LYS B C 1
ATOM 1729 O O . LYS B 1 28 ? -12.578 -29.516 -29.344 1 97.06 28 LYS B O 1
ATOM 1734 N N . GLU B 1 29 ? -12.688 -28.391 -27.453 1 95.44 29 GLU B N 1
ATOM 1735 C CA . GLU B 1 29 ? -11.266 -28.078 -27.469 1 95.44 29 GLU B CA 1
ATOM 1736 C C . GLU B 1 29 ? -10.414 -29.344 -27.375 1 95.44 29 GLU B C 1
ATOM 1738 O O . GLU B 1 29 ? -9.359 -29.438 -28 1 95.44 29 GLU B O 1
ATOM 1743 N N . LEU B 1 30 ? -10.875 -30.281 -26.562 1 97.12 30 LEU B N 1
ATOM 1744 C CA . LEU B 1 30 ? -10.078 -31.469 -26.297 1 97.12 30 LEU B CA 1
ATOM 1745 C C . LEU B 1 30 ? -10.547 -32.625 -27.172 1 97.12 30 LEU B C 1
ATOM 1747 O O . LEU B 1 30 ? -9.938 -33.719 -27.156 1 97.12 30 LEU B O 1
ATOM 1751 N N . HIS B 1 31 ? -11.648 -32.406 -27.859 1 97.06 31 HIS B N 1
ATOM 1752 C CA . HIS B 1 31 ? -12.234 -33.469 -28.688 1 97.06 31 HIS B CA 1
ATOM 1753 C C . HIS B 1 31 ? -12.578 -34.688 -27.875 1 97.06 31 HIS B C 1
ATOM 1755 O O . HIS B 1 31 ? -12.219 -35.812 -28.234 1 97.06 31 HIS B O 1
ATOM 1761 N N . ILE B 1 32 ? -13.219 -34.438 -26.781 1 96.75 32 ILE B N 1
ATOM 1762 C CA . ILE B 1 32 ? -13.703 -35.531 -25.922 1 96.75 32 ILE B CA 1
ATOM 1763 C C . ILE B 1 32 ? -15.164 -35.25 -25.547 1 96.75 32 ILE B C 1
ATOM 1765 O O . ILE B 1 32 ? -15.648 -34.125 -25.656 1 96.75 32 ILE B O 1
ATOM 1769 N N . GLY B 1 33 ? -15.859 -36.344 -25.156 1 94.62 33 GLY B N 1
ATOM 1770 C CA . GLY B 1 33 ? -17.25 -36.188 -24.75 1 94.62 33 GLY B CA 1
ATOM 1771 C C . GLY B 1 33 ? -17.391 -35.5 -23.391 1 94.62 33 GLY B C 1
ATOM 1772 O O . GLY B 1 33 ? -16.5 -35.625 -22.531 1 94.62 33 GLY B O 1
ATOM 1773 N N . LYS B 1 34 ? -18.547 -34.906 -23.219 1 94.69 34 LYS B N 1
ATOM 1774 C CA . LYS B 1 34 ? -18.828 -34.25 -21.938 1 94.69 34 LYS B CA 1
ATOM 1775 C C . LYS B 1 34 ? -18.859 -35.281 -20.797 1 94.69 34 LYS B C 1
ATOM 1777 O O . LYS B 1 34 ? -18.453 -34.969 -19.672 1 94.69 34 LYS B O 1
ATOM 1782 N N . GLN B 1 35 ? -19.266 -36.375 -21.172 1 95.19 35 GLN B N 1
ATOM 1783 C CA . GLN B 1 35 ? -19.344 -37.438 -20.172 1 95.19 35 GLN B CA 1
ATOM 1784 C C . GLN B 1 35 ? -17.953 -37.719 -19.578 1 95.19 35 GLN B C 1
ATOM 1786 O O . GLN B 1 35 ? -17.828 -37.969 -18.391 1 95.19 35 GLN B O 1
ATOM 1791 N N . THR B 1 36 ? -17.031 -37.75 -20.375 1 95.62 36 THR B N 1
ATOM 1792 C CA . THR B 1 36 ? -15.648 -37.969 -19.953 1 95.62 36 THR B CA 1
ATOM 1793 C C . THR B 1 36 ? -15.203 -36.844 -18.984 1 95.62 36 THR B C 1
ATOM 1795 O O . THR B 1 36 ? -14.562 -37.125 -17.984 1 95.62 36 THR B O 1
ATOM 1798 N N . ILE B 1 37 ? -15.523 -35.625 -19.266 1 96.38 37 ILE B N 1
ATOM 1799 C CA . ILE B 1 37 ? -15.18 -34.5 -18.406 1 96.38 37 ILE B CA 1
ATOM 1800 C C . ILE B 1 37 ? -15.828 -34.656 -17.031 1 96.38 37 ILE B C 1
ATOM 1802 O O . ILE B 1 37 ? -15.18 -34.469 -16 1 96.38 37 ILE B O 1
ATOM 1806 N N . TYR B 1 38 ? -17.094 -35.188 -17.016 1 95.31 38 TYR B N 1
ATOM 1807 C CA . TYR B 1 38 ? -17.875 -35.281 -15.797 1 95.31 38 TYR B CA 1
ATOM 1808 C C . TYR B 1 38 ? -17.375 -36.438 -14.93 1 95.31 38 TYR B C 1
ATOM 1810 O O . TYR B 1 38 ? -17.703 -36.5 -13.742 1 95.31 38 TYR B O 1
ATOM 1818 N N . THR B 1 39 ? -16.625 -37.344 -15.539 1 95.81 39 THR B N 1
ATOM 1819 C CA . THR B 1 39 ? -15.992 -38.406 -14.766 1 95.81 39 THR B CA 1
ATOM 1820 C C . THR B 1 39 ? -14.961 -37.812 -13.805 1 95.81 39 THR B C 1
ATOM 1822 O O . THR B 1 39 ? -14.734 -38.375 -12.727 1 95.81 39 THR B O 1
ATOM 1825 N N . TYR B 1 40 ? -14.445 -36.719 -14.133 1 95.25 40 TYR B N 1
ATOM 1826 C CA . TYR B 1 40 ? -13.359 -36.156 -13.344 1 95.25 40 TYR B CA 1
ATOM 1827 C C . TYR B 1 40 ? -13.859 -34.969 -12.531 1 95.25 40 TYR B C 1
ATOM 1829 O O . TYR B 1 40 ? -13.398 -34.719 -11.414 1 95.25 40 TYR B O 1
ATOM 1837 N N . PHE B 1 41 ? -14.781 -34.156 -13.156 1 96.12 41 PHE B N 1
ATOM 1838 C CA . PHE B 1 41 ? -15.289 -32.938 -12.516 1 96.12 41 PHE B CA 1
ATOM 1839 C C . PHE B 1 41 ? -16.812 -32.844 -12.633 1 96.12 41 PHE B C 1
ATOM 1841 O O . PHE B 1 41 ? -17.359 -32.844 -13.734 1 96.12 41 PHE B O 1
ATOM 1848 N N . LYS B 1 42 ? -17.438 -32.625 -11.562 1 94.69 42 LYS B N 1
ATOM 1849 C CA . LYS B 1 42 ? -18.891 -32.719 -11.508 1 94.69 42 LYS B CA 1
ATOM 1850 C C . LYS B 1 42 ? -19.547 -31.422 -11.992 1 94.69 42 LYS B C 1
ATOM 1852 O O . LYS B 1 42 ? -20.734 -31.422 -12.336 1 94.69 42 LYS B O 1
ATOM 1857 N N . SER B 1 43 ? -18.75 -30.359 -11.891 1 93.19 43 SER B N 1
ATOM 1858 C CA . SER B 1 43 ? -19.312 -29.078 -12.266 1 93.19 43 SER B CA 1
ATOM 1859 C C . SER B 1 43 ? -18.219 -28.094 -12.711 1 93.19 43 SER B C 1
ATOM 1861 O O . SER B 1 43 ? -17.047 -28.328 -12.469 1 93.19 43 SER B O 1
ATOM 1863 N N . LYS B 1 44 ? -18.656 -27.047 -13.352 1 92 44 LYS B N 1
ATOM 1864 C CA . LYS B 1 44 ? -17.75 -25.969 -13.742 1 92 44 LYS B CA 1
ATOM 1865 C C . LYS B 1 44 ? -17.078 -25.344 -12.523 1 92 44 LYS B C 1
ATOM 1867 O O . LYS B 1 44 ? -15.883 -25.031 -12.562 1 92 44 LYS B O 1
ATOM 1872 N N . ASP B 1 45 ? -17.828 -25.297 -11.477 1 91.75 45 ASP B N 1
ATOM 1873 C CA . ASP B 1 45 ? -17.281 -24.734 -10.242 1 91.75 45 ASP B CA 1
ATOM 1874 C C . ASP B 1 45 ? -16.172 -25.609 -9.68 1 91.75 45 ASP B C 1
ATOM 1876 O O . ASP B 1 45 ? -15.117 -25.109 -9.266 1 91.75 45 ASP B O 1
ATOM 1880 N N . GLU B 1 46 ? -16.453 -26.812 -9.703 1 94.06 46 GLU B N 1
ATOM 1881 C CA . GLU B 1 46 ? -15.438 -27.734 -9.219 1 94.06 46 GLU B CA 1
ATOM 1882 C C . GLU B 1 46 ? -14.172 -27.656 -10.062 1 94.06 46 GLU B C 1
ATOM 1884 O O . GLU B 1 46 ? -13.062 -27.719 -9.539 1 94.06 46 GLU B O 1
ATOM 1889 N N . LEU B 1 47 ? -14.328 -27.531 -11.289 1 93.38 47 LEU B N 1
ATOM 1890 C CA . LEU B 1 47 ? -13.211 -27.391 -12.211 1 93.38 47 LEU B CA 1
ATOM 1891 C C . LEU B 1 47 ? -12.383 -26.141 -11.883 1 93.38 47 LEU B C 1
ATOM 1893 O O . LEU B 1 47 ? -11.156 -26.219 -11.789 1 93.38 47 LEU B O 1
ATOM 1897 N N . MET B 1 48 ? -13.055 -25.094 -11.68 1 90.56 48 MET B N 1
ATOM 1898 C CA . MET B 1 48 ? -12.383 -23.828 -11.383 1 90.56 48 MET B CA 1
ATOM 1899 C C . MET B 1 48 ? -11.625 -23.922 -10.062 1 90.56 48 MET B C 1
ATOM 1901 O O . MET B 1 48 ? -10.484 -23.469 -9.961 1 90.56 48 MET B O 1
ATOM 1905 N N . ILE B 1 49 ? -12.289 -24.453 -9.125 1 92.44 49 ILE B N 1
ATOM 1906 C CA . ILE B 1 49 ? -11.68 -24.609 -7.805 1 92.44 49 ILE B CA 1
ATOM 1907 C C . ILE B 1 49 ? -10.414 -25.453 -7.906 1 92.44 49 ILE B C 1
ATOM 1909 O O . ILE B 1 49 ? -9.375 -25.078 -7.355 1 92.44 49 ILE B O 1
ATOM 1913 N N . GLU B 1 50 ? -10.492 -26.469 -8.617 1 92.06 50 GLU B N 1
ATOM 1914 C CA . GLU B 1 50 ? -9.344 -27.359 -8.766 1 92.06 50 GLU B CA 1
ATOM 1915 C C . GLU B 1 50 ? -8.227 -26.688 -9.547 1 92.06 50 GLU B C 1
ATOM 1917 O O . GLU B 1 50 ? -7.043 -26.906 -9.281 1 92.06 50 GLU B O 1
ATOM 1922 N N . LEU B 1 51 ? -8.602 -25.953 -10.516 1 90.75 51 LEU B N 1
ATOM 1923 C CA . LEU B 1 51 ? -7.613 -25.219 -11.297 1 90.75 51 LEU B CA 1
ATOM 1924 C C . LEU B 1 51 ? -6.797 -24.297 -10.406 1 90.75 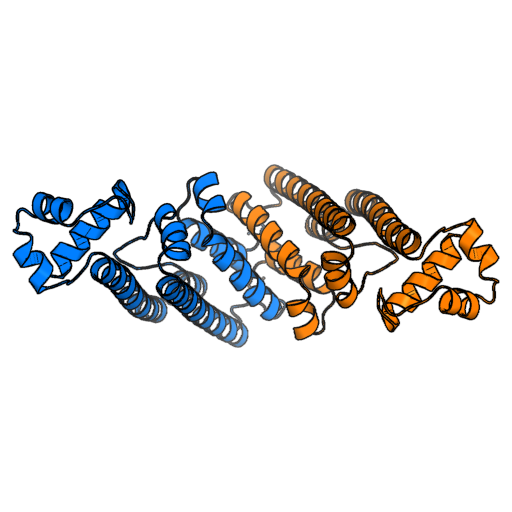51 LEU B C 1
ATOM 1926 O O . LEU B 1 51 ? -5.566 -24.328 -10.43 1 90.75 51 LEU B O 1
ATOM 1930 N N . VAL B 1 52 ? -7.445 -23.547 -9.594 1 89.5 52 VAL B N 1
ATOM 1931 C CA . VAL B 1 52 ? -6.793 -22.562 -8.734 1 89.5 52 VAL B CA 1
ATOM 1932 C C . VAL B 1 52 ? -6.027 -23.281 -7.625 1 89.5 52 VAL B C 1
ATOM 1934 O O . VAL B 1 52 ? -4.875 -22.953 -7.336 1 89.5 52 VAL B O 1
ATOM 1937 N N . ARG B 1 53 ? -6.676 -24.234 -7.074 1 89.62 53 ARG B N 1
ATOM 1938 C CA . ARG B 1 53 ? -6.043 -24.969 -5.988 1 89.62 53 ARG B CA 1
ATOM 1939 C C . ARG B 1 53 ? -4.742 -25.625 -6.453 1 89.62 53 ARG B C 1
ATOM 1941 O O . ARG B 1 53 ? -3.729 -25.562 -5.758 1 89.62 53 ARG B O 1
ATOM 1948 N N . SER B 1 54 ? -4.812 -26.234 -7.555 1 87.62 54 SER B N 1
ATOM 1949 C CA . SER B 1 54 ? -3.625 -26.875 -8.102 1 87.62 54 SER B CA 1
ATOM 1950 C C . SER B 1 54 ? -2.512 -25.875 -8.359 1 87.62 54 SER B C 1
ATOM 1952 O O . SER B 1 54 ? -1.339 -26.156 -8.109 1 87.62 54 SER B O 1
ATOM 1954 N N . SER B 1 55 ? -2.857 -24.766 -8.82 1 87.5 55 SER B N 1
ATOM 1955 C CA . SER B 1 55 ? -1.893 -23.703 -9.086 1 87.5 55 SER B CA 1
ATOM 1956 C C . SER B 1 55 ? -1.232 -23.234 -7.793 1 87.5 55 SER B C 1
ATOM 1958 O O . SER B 1 55 ? -0.02 -23.016 -7.754 1 87.5 55 SER B O 1
ATOM 1960 N N . LEU B 1 56 ? -2.037 -23.125 -6.758 1 89.56 56 LEU B N 1
ATOM 1961 C CA . LEU B 1 56 ? -1.546 -22.641 -5.469 1 89.56 56 LEU B CA 1
ATOM 1962 C C . LEU B 1 56 ? -0.586 -23.656 -4.852 1 89.56 56 LEU B C 1
ATOM 1964 O O . LEU B 1 56 ? 0.443 -23.281 -4.289 1 89.56 56 LEU B O 1
ATOM 1968 N N . GLU B 1 57 ? -0.947 -24.891 -4.98 1 88.88 57 GLU B N 1
ATOM 1969 C CA . GLU B 1 57 ? -0.097 -25.938 -4.422 1 88.88 57 GLU B CA 1
ATOM 1970 C C . GLU B 1 57 ? 1.244 -26.016 -5.145 1 88.88 57 GLU B C 1
ATOM 1972 O O . GLU B 1 57 ? 2.295 -26.109 -4.508 1 88.88 57 GLU B O 1
ATOM 1977 N N . ASP B 1 58 ? 1.203 -25.938 -6.391 1 88.31 58 ASP B N 1
ATOM 1978 C CA . ASP B 1 58 ? 2.422 -25.922 -7.195 1 88.31 58 ASP B CA 1
ATOM 1979 C C . ASP B 1 58 ? 3.281 -24.703 -6.863 1 88.31 58 ASP B C 1
ATOM 1981 O O . ASP B 1 58 ? 4.5 -24.828 -6.727 1 88.31 58 ASP B O 1
ATOM 1985 N N . ASN B 1 59 ? 2.67 -23.578 -6.711 1 91.94 59 ASN B N 1
ATOM 1986 C CA . ASN B 1 59 ? 3.381 -22.344 -6.418 1 91.94 59 ASN B CA 1
ATOM 1987 C C . ASN B 1 59 ? 4.109 -22.422 -5.078 1 91.94 59 ASN B C 1
ATOM 1989 O O . ASN B 1 59 ? 5.25 -21.969 -4.961 1 91.94 59 ASN B O 1
ATOM 1993 N N . LYS B 1 60 ? 3.432 -23 -4.113 1 93.19 60 LYS B N 1
ATOM 1994 C CA . LYS B 1 60 ? 4.031 -23.125 -2.787 1 93.19 60 LYS B CA 1
ATOM 1995 C C . LYS B 1 60 ? 5.289 -23.984 -2.836 1 93.19 60 LYS B C 1
ATOM 1997 O O . LYS B 1 60 ? 6.348 -23.578 -2.352 1 93.19 60 LYS B O 1
ATOM 2002 N N . THR B 1 61 ? 5.148 -25.094 -3.457 1 93.88 61 THR B N 1
ATOM 2003 C CA . THR B 1 61 ? 6.254 -26.047 -3.537 1 93.88 61 THR B CA 1
ATOM 2004 C C . THR B 1 61 ? 7.414 -25.453 -4.332 1 93.88 61 THR B C 1
ATOM 2006 O O . THR B 1 61 ? 8.562 -25.5 -3.887 1 93.88 61 THR B O 1
ATOM 2009 N N . LEU B 1 62 ? 7.109 -24.875 -5.379 1 93.75 62 LEU B N 1
ATOM 2010 C CA . LEU B 1 62 ? 8.141 -24.312 -6.25 1 93.75 62 LEU B CA 1
ATOM 2011 C C . LEU B 1 62 ? 8.812 -23.109 -5.602 1 93.75 62 LEU B C 1
ATOM 2013 O O . LEU B 1 62 ? 10.008 -22.875 -5.793 1 93.75 62 LEU B O 1
ATOM 2017 N N . THR B 1 63 ? 8.07 -22.344 -4.852 1 96.12 63 THR B N 1
ATOM 2018 C CA . THR B 1 63 ? 8.641 -21.219 -4.121 1 96.12 63 THR B CA 1
ATOM 2019 C C . THR B 1 63 ? 9.68 -21.703 -3.115 1 96.12 63 THR B C 1
ATOM 2021 O O . THR B 1 63 ? 10.797 -21.172 -3.076 1 96.12 63 THR B O 1
ATOM 2024 N N . GLU B 1 64 ? 9.305 -22.703 -2.357 1 96.19 64 GLU B N 1
ATOM 2025 C CA . GLU B 1 64 ? 10.227 -23.234 -1.354 1 96.19 64 GLU B CA 1
ATOM 2026 C C . GLU B 1 64 ? 11.5 -23.766 -2 1 96.19 64 GLU B C 1
ATOM 2028 O O . GLU B 1 64 ? 12.602 -23.531 -1.503 1 96.19 64 GLU B O 1
ATOM 2033 N N . GLU B 1 65 ? 11.312 -24.453 -3.104 1 96.62 65 GLU B N 1
ATOM 2034 C CA . GLU B 1 65 ? 12.461 -25 -3.824 1 96.62 65 GLU B CA 1
ATOM 2035 C C . GLU B 1 65 ? 13.352 -23.875 -4.375 1 96.62 65 GLU B C 1
ATOM 2037 O O . GLU B 1 65 ? 14.57 -23.938 -4.262 1 96.62 65 GLU B O 1
ATOM 2042 N N . ALA B 1 66 ? 12.727 -22.875 -4.934 1 96.38 66 ALA B N 1
ATOM 2043 C CA . ALA B 1 66 ? 13.469 -21.766 -5.527 1 96.38 66 ALA B CA 1
ATOM 2044 C C . ALA B 1 66 ? 14.25 -20.984 -4.469 1 96.38 66 ALA B C 1
ATOM 2046 O O . ALA B 1 66 ? 15.391 -20.594 -4.699 1 96.38 66 ALA B O 1
ATOM 2047 N N . VAL B 1 67 ? 13.672 -20.797 -3.332 1 97.31 67 VAL B N 1
ATOM 2048 C CA . VAL B 1 67 ? 14.328 -20.094 -2.24 1 97.31 67 VAL B CA 1
ATOM 2049 C C . VAL B 1 67 ? 15.516 -20.906 -1.733 1 97.31 67 VAL B C 1
ATOM 2051 O O . VAL B 1 67 ? 16.594 -20.344 -1.475 1 97.31 67 VAL B O 1
ATOM 2054 N N . ALA B 1 68 ? 15.32 -22.219 -1.605 1 96.69 68 ALA B N 1
ATOM 2055 C CA . ALA B 1 68 ? 16.391 -23.109 -1.127 1 96.69 68 ALA B CA 1
ATOM 2056 C C . ALA B 1 68 ? 17.578 -23.109 -2.084 1 96.69 68 ALA B C 1
ATOM 2058 O O . ALA B 1 68 ? 18.719 -23.266 -1.662 1 96.69 68 ALA B O 1
ATOM 2059 N N . GLU B 1 69 ? 17.312 -22.828 -3.316 1 96.81 69 GLU B N 1
ATOM 2060 C CA . GLU B 1 69 ? 18.344 -22.891 -4.344 1 96.81 69 GLU B CA 1
ATOM 2061 C C . GLU B 1 69 ? 19.062 -21.547 -4.488 1 96.81 69 GLU B C 1
ATOM 2063 O O . GLU B 1 69 ? 20.172 -21.469 -5.023 1 96.81 69 GLU B O 1
ATOM 2068 N N . ALA B 1 70 ? 18.406 -20.5 -4.055 1 96.06 70 ALA B N 1
ATOM 2069 C CA . ALA B 1 70 ? 18.984 -19.156 -4.184 1 96.06 70 ALA B CA 1
ATOM 2070 C C . ALA B 1 70 ? 20.078 -18.922 -3.146 1 96.06 70 ALA B C 1
ATOM 2072 O O . ALA B 1 70 ? 19.953 -19.344 -1.994 1 96.06 70 ALA B O 1
ATOM 2073 N N . HIS B 1 71 ? 21.125 -18.234 -3.549 1 92.69 71 HIS B N 1
ATOM 2074 C CA . HIS B 1 71 ? 22.25 -18.047 -2.646 1 92.69 71 HIS B CA 1
ATOM 2075 C C . HIS B 1 71 ? 22.391 -16.578 -2.234 1 92.69 71 HIS B C 1
ATOM 2077 O O . HIS B 1 71 ? 22.734 -16.281 -1.087 1 92.69 71 HIS B O 1
ATOM 2083 N N . GLU B 1 72 ? 22.125 -15.695 -3.154 1 94.12 72 GLU B N 1
ATOM 2084 C CA . GLU B 1 72 ? 22.25 -14.266 -2.871 1 94.12 72 GLU B CA 1
ATOM 2085 C C . GLU B 1 72 ? 20.938 -13.695 -2.32 1 94.12 72 GLU B C 1
ATOM 2087 O O . GLU B 1 72 ? 19.859 -14.156 -2.684 1 94.12 72 GLU B O 1
ATOM 2092 N N . LEU B 1 73 ? 21.094 -12.766 -1.433 1 93.94 73 LEU B N 1
ATOM 2093 C CA . LEU B 1 73 ? 19.969 -12.164 -0.73 1 93.94 73 LEU B CA 1
ATOM 2094 C C . LEU B 1 73 ? 18.891 -11.695 -1.716 1 93.94 73 LEU B C 1
ATOM 2096 O O . LEU B 1 73 ? 17.719 -12.016 -1.554 1 93.94 73 LEU B O 1
ATOM 2100 N N . LYS B 1 74 ? 19.297 -11 -2.723 1 93.44 74 LYS B N 1
ATOM 2101 C CA . LYS B 1 74 ? 18.344 -10.469 -3.691 1 93.44 74 LYS B CA 1
ATOM 2102 C C . LYS B 1 74 ? 17.609 -11.594 -4.41 1 93.44 74 LYS B C 1
ATOM 2104 O O . LYS B 1 74 ? 16.391 -11.508 -4.633 1 93.44 74 LYS B O 1
ATOM 2109 N N . GLU B 1 75 ? 18.344 -12.633 -4.801 1 95.5 75 GLU B N 1
ATOM 2110 C CA . GLU B 1 75 ? 17.75 -13.781 -5.48 1 95.5 75 GLU B CA 1
ATOM 2111 C C . GLU B 1 75 ? 16.781 -14.523 -4.57 1 95.5 75 GLU B C 1
ATOM 2113 O O . GLU B 1 75 ? 15.758 -15.031 -5.031 1 95.5 75 GLU B O 1
ATOM 2118 N N . LYS B 1 76 ? 17.094 -14.609 -3.309 1 96.75 76 LYS B N 1
ATOM 2119 C CA . LYS B 1 76 ? 16.203 -15.234 -2.342 1 96.75 76 LYS B CA 1
ATOM 2120 C C . LYS B 1 76 ? 14.891 -14.453 -2.229 1 96.75 76 LYS B C 1
ATOM 2122 O O . LYS B 1 76 ? 13.805 -15.039 -2.234 1 96.75 76 LYS B O 1
ATOM 2127 N N . LEU B 1 77 ? 15.023 -13.141 -2.121 1 96.5 77 LEU B N 1
ATOM 2128 C CA . LEU B 1 77 ? 13.844 -12.289 -2.021 1 96.5 77 LEU B CA 1
ATOM 2129 C C . LEU B 1 77 ? 12.977 -12.414 -3.27 1 96.5 77 LEU B C 1
ATOM 2131 O O . LEU B 1 77 ? 11.75 -12.531 -3.17 1 96.5 77 LEU B O 1
ATOM 2135 N N . LYS B 1 78 ? 13.57 -12.406 -4.414 1 96.31 78 LYS B N 1
ATOM 2136 C CA . LYS B 1 78 ? 12.852 -12.562 -5.676 1 96.31 78 LYS B CA 1
ATOM 2137 C C . LYS B 1 78 ? 12.148 -13.914 -5.742 1 96.31 78 LYS B C 1
ATOM 2139 O O . LYS B 1 78 ? 10.961 -13.984 -6.07 1 96.31 78 LYS B O 1
ATOM 2144 N N . ALA B 1 79 ? 12.953 -14.953 -5.398 1 96.62 79 ALA B N 1
ATOM 2145 C CA . ALA B 1 79 ? 12.398 -16.297 -5.43 1 96.62 79 ALA B CA 1
ATOM 2146 C C . ALA B 1 79 ? 11.188 -16.422 -4.512 1 96.62 79 ALA B C 1
ATOM 2148 O O . ALA B 1 79 ? 10.219 -17.109 -4.84 1 96.62 79 ALA B O 1
ATOM 2149 N N . ALA B 1 80 ? 11.234 -15.789 -3.418 1 97.12 80 ALA B N 1
ATOM 2150 C CA . ALA B 1 80 ? 10.156 -15.867 -2.432 1 97.12 80 ALA B CA 1
ATOM 2151 C C . ALA B 1 80 ? 8.906 -15.141 -2.922 1 97.12 80 ALA B C 1
ATOM 2153 O O . ALA B 1 80 ? 7.785 -15.594 -2.689 1 97.12 80 ALA B O 1
ATOM 2154 N N . LEU B 1 81 ? 9.086 -14.078 -3.648 1 95.69 81 LEU B N 1
ATOM 2155 C CA . LEU B 1 81 ? 7.965 -13.18 -3.908 1 95.69 81 LEU B CA 1
ATOM 2156 C C . LEU B 1 81 ? 7.32 -13.492 -5.254 1 95.69 81 LEU B C 1
ATOM 2158 O O . LEU B 1 81 ? 6.102 -13.383 -5.406 1 95.69 81 LEU B O 1
ATOM 2162 N N . ILE B 1 82 ? 8.008 -13.906 -6.219 1 92.5 82 ILE B N 1
ATOM 2163 C CA . ILE B 1 82 ? 7.469 -14.078 -7.562 1 92.5 82 ILE B CA 1
ATOM 2164 C C . ILE B 1 82 ? 6.645 -15.359 -7.621 1 92.5 82 ILE B C 1
ATOM 2166 O O . ILE B 1 82 ? 6.812 -16.266 -6.793 1 92.5 82 ILE B O 1
ATOM 2170 N N . SER B 1 83 ? 5.766 -15.414 -8.516 1 87.31 83 SER B N 1
ATOM 2171 C CA . SER B 1 83 ? 4.91 -16.578 -8.711 1 87.31 83 SER B CA 1
ATOM 2172 C C . SER B 1 83 ? 5.523 -17.547 -9.711 1 87.31 83 SER B C 1
ATOM 2174 O O . SER B 1 83 ? 6.082 -17.141 -10.727 1 87.31 83 SER B O 1
ATOM 2176 N N . TYR B 1 84 ? 5.395 -18.844 -9.375 1 83.62 84 TYR B N 1
ATOM 2177 C CA . TYR B 1 84 ? 5.961 -19.906 -10.203 1 83.62 84 TYR B CA 1
ATOM 2178 C C . TYR B 1 84 ? 4.863 -20.75 -10.836 1 83.62 84 TYR B C 1
ATOM 2180 O O . TYR B 1 84 ? 5.145 -21.672 -11.602 1 83.62 84 TYR B O 1
ATOM 2188 N N . HIS B 1 85 ? 3.711 -20.422 -10.617 1 76.88 85 HIS B N 1
ATOM 2189 C CA . HIS B 1 85 ? 2.666 -21.359 -11.023 1 76.88 85 HIS B CA 1
ATOM 2190 C C . HIS B 1 85 ? 2.539 -21.422 -12.547 1 76.88 85 HIS B C 1
ATOM 2192 O O . HIS B 1 85 ? 2.828 -20.438 -13.234 1 76.88 85 HIS B O 1
ATOM 2198 N N . LYS B 1 86 ? 2.191 -22.656 -12.914 1 74.81 86 LYS B N 1
ATOM 2199 C CA . LYS B 1 86 ? 2.014 -22.953 -14.328 1 74.81 86 LYS B CA 1
ATOM 2200 C C . LYS B 1 86 ? 0.857 -22.156 -14.922 1 74.81 86 LYS B C 1
ATOM 2202 O O . LYS B 1 86 ? 0.936 -21.688 -16.062 1 74.81 86 LYS B O 1
ATOM 2207 N N . TYR B 1 87 ? -0.152 -22.078 -14.109 1 75.88 87 TYR B N 1
ATOM 2208 C CA . TYR B 1 87 ? -1.32 -21.328 -14.547 1 75.88 87 TYR B CA 1
ATOM 2209 C C . TYR B 1 87 ? -1.244 -19.875 -14.086 1 75.88 87 TYR B C 1
ATOM 2211 O O . TYR B 1 87 ? -1.568 -19.562 -12.938 1 75.88 87 TYR B O 1
ATOM 2219 N N . LYS B 1 88 ? -0.585 -19.016 -14.859 1 74.06 88 LYS B N 1
ATOM 2220 C CA . LYS B 1 88 ? -0.554 -17.594 -14.531 1 74.06 88 LYS B CA 1
ATOM 2221 C C . LYS B 1 88 ? -1.942 -16.969 -14.656 1 74.06 88 LYS B C 1
ATOM 2223 O O . LYS B 1 88 ? -2.451 -16.781 -15.766 1 74.06 88 LYS B O 1
ATOM 2228 N N . ILE B 1 89 ? -2.494 -16.953 -13.516 1 70.81 89 ILE B N 1
ATOM 2229 C CA . ILE B 1 89 ? -3.848 -16.406 -13.508 1 70.81 89 ILE B CA 1
ATOM 2230 C C . ILE B 1 89 ? -3.826 -14.953 -14 1 70.81 89 ILE B C 1
ATOM 2232 O O . ILE B 1 89 ? -3.16 -14.102 -13.406 1 70.81 89 ILE B O 1
ATOM 2236 N N . PRO B 1 90 ? -4.453 -14.844 -15.148 1 68.5 90 PRO B N 1
ATOM 2237 C CA . PRO B 1 90 ? -4.504 -13.469 -15.641 1 68.5 90 PRO B CA 1
ATOM 2238 C C . PRO B 1 90 ? -5.199 -12.516 -14.672 1 68.5 90 PRO B C 1
ATOM 2240 O O . PRO B 1 90 ? -6.07 -12.938 -13.906 1 68.5 90 PRO B O 1
ATOM 2243 N N . LEU B 1 91 ? -4.832 -11.297 -14.734 1 65.44 91 LEU B N 1
ATOM 2244 C CA . LEU B 1 91 ? -5.32 -10.234 -13.859 1 65.44 91 LEU B CA 1
ATOM 2245 C C . LEU B 1 91 ? -6.84 -10.164 -13.883 1 65.44 91 LEU B C 1
ATOM 2247 O O . LEU B 1 91 ? -7.477 -10 -12.844 1 65.44 91 LEU B O 1
ATOM 2251 N N . GLU B 1 92 ? -7.375 -10.289 -15.117 1 70.75 92 GLU B N 1
ATOM 2252 C CA . GLU B 1 92 ? -8.82 -10.211 -15.297 1 70.75 92 GLU B CA 1
ATOM 2253 C C . GLU B 1 92 ? -9.539 -11.305 -14.516 1 70.75 92 GLU B C 1
ATOM 2255 O O . GLU B 1 92 ? -10.641 -11.102 -14.008 1 70.75 92 GLU B O 1
ATOM 2260 N N . LEU B 1 93 ? -8.875 -12.305 -14.367 1 78.56 93 LEU B N 1
ATOM 2261 C CA . LEU B 1 93 ? -9.484 -13.453 -13.703 1 78.56 93 LEU B CA 1
ATOM 2262 C C . LEU B 1 93 ? -9.453 -13.281 -12.188 1 78.56 93 LEU B C 1
ATOM 2264 O O . LEU B 1 93 ? -10.336 -13.781 -11.484 1 78.56 93 LEU B O 1
ATOM 2268 N N . LEU B 1 94 ? -8.508 -12.5 -11.695 1 81.06 94 LEU B N 1
ATOM 2269 C CA . LEU B 1 94 ? -8.375 -12.297 -10.258 1 81.06 94 LEU B CA 1
ATOM 2270 C C . LEU B 1 94 ? -9.594 -11.578 -9.688 1 81.06 94 LEU B C 1
ATOM 2272 O O . LEU B 1 94 ? -10.109 -11.953 -8.641 1 81.06 94 LEU B O 1
ATOM 2276 N N . GLU B 1 95 ? -10.047 -10.594 -10.367 1 79.88 95 GLU B N 1
ATOM 2277 C CA . GLU B 1 95 ? -11.227 -9.859 -9.922 1 79.88 95 GLU B CA 1
ATOM 2278 C C . GLU B 1 95 ? -12.461 -10.75 -9.922 1 79.88 95 GLU B C 1
ATOM 2280 O O . GLU B 1 95 ? -13.305 -10.648 -9.031 1 79.88 95 GLU B O 1
ATOM 2285 N N . GLU B 1 96 ? -12.539 -11.523 -10.922 1 85.06 96 GLU B N 1
ATOM 2286 C CA . GLU B 1 96 ? -13.672 -12.445 -11.023 1 85.06 96 GLU B CA 1
ATOM 2287 C C . GLU B 1 96 ? -13.641 -13.484 -9.906 1 85.06 96 GLU B C 1
ATOM 2289 O O . GLU B 1 96 ? -14.68 -13.844 -9.352 1 85.06 96 GLU B O 1
ATOM 2294 N N . ILE B 1 97 ? -12.5 -13.938 -9.664 1 88.38 97 ILE B N 1
ATOM 2295 C CA . ILE B 1 97 ? -12.336 -14.922 -8.594 1 88.38 97 ILE B CA 1
ATOM 2296 C C . ILE B 1 97 ? -12.781 -14.32 -7.266 1 88.38 97 ILE B C 1
ATOM 2298 O O . ILE B 1 97 ? -13.5 -14.961 -6.496 1 88.38 97 ILE B O 1
ATOM 2302 N N . ARG B 1 98 ? -12.383 -13.102 -6.996 1 87.31 98 ARG B N 1
ATOM 2303 C CA . ARG B 1 98 ? -12.734 -12.414 -5.762 1 87.31 98 ARG B CA 1
ATOM 2304 C C . ARG B 1 98 ? -14.25 -12.305 -5.602 1 87.31 98 ARG B C 1
ATOM 2306 O O . ARG B 1 98 ? -14.781 -12.531 -4.516 1 87.31 98 ARG B O 1
ATOM 2313 N N . LYS B 1 99 ? -14.992 -12.086 -6.672 1 88.62 99 LYS B N 1
ATOM 2314 C CA . LYS B 1 99 ? -16.438 -11.875 -6.664 1 88.62 99 LYS B CA 1
ATOM 2315 C C . LYS B 1 99 ? -17.188 -13.203 -6.629 1 88.62 99 LYS B C 1
ATOM 2317 O O . LYS B 1 99 ? -18.156 -13.352 -5.887 1 88.62 99 LYS B O 1
ATOM 2322 N N . ILE B 1 100 ? -16.734 -14.195 -7.367 1 89.69 100 ILE B N 1
ATOM 2323 C CA . ILE B 1 100 ? -17.484 -15.414 -7.629 1 89.69 100 ILE B CA 1
ATOM 2324 C C . ILE B 1 100 ? -17.094 -16.484 -6.617 1 89.69 100 ILE B C 1
ATOM 2326 O O . ILE B 1 100 ? -17.922 -17.312 -6.211 1 89.69 100 ILE B O 1
ATOM 2330 N N . TYR B 1 101 ? -15.781 -16.484 -6.23 1 92.25 101 TYR B N 1
ATOM 2331 C CA . TYR B 1 101 ? -15.25 -17.531 -5.367 1 92.25 101 TYR B CA 1
ATOM 2332 C C . TYR B 1 101 ? -14.492 -16.938 -4.188 1 92.25 101 TYR B C 1
ATOM 2334 O O . TYR B 1 101 ? -13.273 -17.109 -4.078 1 92.25 101 TYR B O 1
ATOM 2342 N N . PRO B 1 102 ? -15.172 -16.422 -3.221 1 91.94 102 PRO B N 1
ATOM 2343 C CA . PRO B 1 102 ? -14.516 -15.781 -2.076 1 91.94 102 PRO B CA 1
ATOM 2344 C C . PRO B 1 102 ? -13.57 -16.734 -1.34 1 91.94 102 PRO B C 1
ATOM 2346 O O . PRO B 1 102 ? -12.547 -16.312 -0.804 1 91.94 102 PRO B O 1
ATOM 2349 N N . GLU B 1 103 ? -13.945 -17.938 -1.312 1 92 103 GLU B N 1
ATOM 2350 C CA . GLU B 1 103 ? -13.094 -18.906 -0.647 1 92 103 GLU B CA 1
ATOM 2351 C C . GLU B 1 103 ? -11.766 -19.078 -1.376 1 92 103 GLU B C 1
ATOM 2353 O O . GLU B 1 103 ? -10.719 -19.203 -0.742 1 92 103 GLU B O 1
ATOM 2358 N N . LEU B 1 104 ? -11.812 -19.109 -2.654 1 89.81 104 LEU B N 1
ATOM 2359 C CA . LEU B 1 104 ? -10.594 -19.203 -3.445 1 89.81 104 LEU B CA 1
ATOM 2360 C C . LEU B 1 104 ? -9.75 -17.953 -3.299 1 89.81 104 LEU B C 1
ATOM 2362 O O . LEU B 1 104 ? -8.523 -18.016 -3.266 1 89.81 104 LEU B O 1
ATOM 2366 N N . TRP B 1 105 ? -10.438 -16.844 -3.195 1 89.5 105 TRP B N 1
ATOM 2367 C CA . TRP B 1 105 ? -9.727 -15.594 -2.936 1 89.5 105 TRP B CA 1
ATOM 2368 C C . TRP B 1 105 ? -8.961 -15.664 -1.618 1 89.5 105 TRP B C 1
ATOM 2370 O O . TRP B 1 105 ? -7.82 -15.219 -1.534 1 89.5 105 TRP B O 1
ATOM 2380 N N . GLY B 1 106 ? -9.648 -16.203 -0.663 1 92.38 106 GLY B N 1
ATOM 2381 C CA . GLY B 1 106 ? -8.984 -16.406 0.614 1 92.38 106 GLY B CA 1
ATOM 2382 C C . GLY B 1 106 ? -7.719 -17.234 0.504 1 92.38 106 GLY B C 1
ATOM 2383 O O . GLY B 1 106 ? -6.719 -16.953 1.164 1 92.38 106 GLY B O 1
ATOM 2384 N N . MET B 1 107 ? -7.727 -18.203 -0.339 1 90.06 107 MET B N 1
ATOM 2385 C CA . MET B 1 107 ? -6.562 -19.062 -0.541 1 90.06 107 MET B CA 1
ATOM 2386 C C . MET B 1 107 ? -5.434 -18.281 -1.223 1 90.06 107 MET B C 1
ATOM 2388 O O . MET B 1 107 ? -4.258 -18.5 -0.921 1 90.06 107 MET B O 1
ATOM 2392 N N . LEU B 1 108 ? -5.812 -17.438 -2.135 1 89.25 108 LEU B N 1
ATOM 2393 C CA . LEU B 1 108 ? -4.832 -16.578 -2.795 1 89.25 108 LEU B CA 1
ATOM 2394 C C . LEU B 1 108 ? -4.152 -15.656 -1.788 1 89.25 108 LEU B C 1
ATOM 2396 O O . LEU B 1 108 ? -2.93 -15.492 -1.819 1 89.25 108 LEU B O 1
ATOM 2400 N N . GLU B 1 109 ? -4.926 -15.125 -0.892 1 91 109 GLU B N 1
ATOM 2401 C CA . GLU B 1 109 ? -4.383 -14.258 0.152 1 91 109 GLU B CA 1
ATOM 2402 C C . GLU B 1 109 ? -3.48 -15.039 1.103 1 91 109 GLU B C 1
ATOM 2404 O O . GLU B 1 109 ? -2.455 -14.523 1.556 1 91 109 GLU B O 1
ATOM 2409 N N . GLU B 1 110 ? -3.887 -16.234 1.359 1 93.31 110 GLU B N 1
ATOM 2410 C CA . GLU B 1 110 ? -3.064 -17.078 2.217 1 93.31 110 GLU B CA 1
ATOM 2411 C C . GLU B 1 110 ? -1.717 -17.391 1.566 1 93.31 110 GLU B C 1
ATOM 2413 O O . GLU B 1 110 ? -0.69 -17.438 2.248 1 93.31 110 GLU B O 1
ATOM 2418 N N . GLN B 1 111 ? -1.749 -17.641 0.303 1 92.31 111 GLN B N 1
ATOM 2419 C CA . GLN B 1 111 ? -0.504 -17.859 -0.427 1 92.31 111 GLN B CA 1
ATOM 2420 C C . GLN B 1 111 ? 0.383 -16.609 -0.377 1 92.31 111 GLN B C 1
ATOM 2422 O O . GLN B 1 111 ? 1.598 -16.719 -0.197 1 92.31 111 GLN B O 1
ATOM 2427 N N . ARG B 1 112 ? -0.22 -15.484 -0.575 1 93 112 ARG B N 1
ATOM 2428 C CA . ARG B 1 112 ? 0.511 -14.227 -0.473 1 93 112 ARG B CA 1
ATOM 2429 C C . ARG B 1 112 ? 1.155 -14.07 0.901 1 93 112 ARG B C 1
ATOM 2431 O O . ARG B 1 112 ? 2.332 -13.727 1.005 1 93 112 ARG B O 1
ATOM 2438 N N . ASN B 1 113 ? 0.383 -14.391 1.941 1 95.75 113 ASN B N 1
ATOM 2439 C CA . ASN B 1 113 ? 0.892 -14.305 3.307 1 95.75 113 ASN B CA 1
ATOM 2440 C C . ASN B 1 113 ? 2.037 -15.281 3.543 1 95.75 113 ASN B C 1
ATOM 2442 O O . ASN B 1 113 ? 2.996 -14.961 4.25 1 95.75 113 ASN B O 1
ATOM 2446 N N . PHE B 1 114 ? 1.872 -16.438 3.01 1 96.06 114 PHE B N 1
ATOM 2447 C CA . PHE B 1 114 ? 2.928 -17.438 3.084 1 96.06 114 PHE B CA 1
ATOM 2448 C C . PHE B 1 114 ? 4.223 -16.906 2.477 1 96.06 114 PHE B C 1
ATOM 2450 O O . PHE B 1 114 ? 5.293 -17.031 3.074 1 96.06 114 PHE B O 1
ATOM 2457 N N . LYS B 1 115 ? 4.137 -16.344 1.348 1 96.56 115 LYS B N 1
ATOM 2458 C CA . LYS B 1 115 ? 5.312 -15.812 0.661 1 96.56 115 LYS B CA 1
ATOM 2459 C C . LYS B 1 115 ? 5.93 -14.648 1.433 1 96.56 115 LYS B C 1
ATOM 2461 O O . LYS B 1 115 ? 7.152 -14.562 1.558 1 96.56 115 LYS B O 1
ATOM 2466 N N . LEU B 1 116 ? 5.109 -13.797 1.938 1 97.19 116 LEU B N 1
ATOM 2467 C CA . LEU B 1 116 ? 5.602 -12.656 2.707 1 97.19 116 LEU B CA 1
ATOM 2468 C C . LEU B 1 116 ? 6.309 -13.125 3.975 1 97.19 116 LEU B C 1
ATOM 2470 O O . LEU B 1 116 ? 7.273 -12.492 4.418 1 97.19 116 LEU B O 1
ATOM 2474 N N . LYS B 1 117 ? 5.809 -14.203 4.539 1 97.56 117 LYS B N 1
ATOM 2475 C CA . LYS B 1 117 ? 6.5 -14.773 5.691 1 97.56 117 LYS B CA 1
ATOM 2476 C C . LYS B 1 117 ? 7.914 -15.211 5.32 1 97.56 117 LYS B C 1
ATOM 2478 O O . LYS B 1 117 ? 8.859 -14.969 6.074 1 97.56 117 LYS B O 1
ATOM 2483 N N . ILE B 1 118 ? 8.055 -15.82 4.211 1 97.69 118 ILE B N 1
ATOM 2484 C CA . ILE B 1 118 ? 9.367 -16.234 3.746 1 97.69 118 ILE B CA 1
ATOM 2485 C C . ILE B 1 118 ? 10.258 -15.016 3.551 1 97.69 118 ILE B C 1
ATOM 2487 O O . ILE B 1 118 ? 11.422 -15.016 3.959 1 97.69 118 ILE B O 1
ATOM 2491 N N . VAL B 1 119 ? 9.727 -13.969 2.963 1 97.38 119 VAL B N 1
ATOM 2492 C CA . VAL B 1 119 ? 10.484 -12.742 2.734 1 97.38 119 VAL B CA 1
ATOM 2493 C C . VAL B 1 119 ? 10.953 -12.164 4.07 1 97.38 119 VAL B C 1
ATOM 2495 O O . VAL B 1 119 ? 12.102 -11.75 4.203 1 97.38 119 VAL B O 1
ATOM 2498 N N . ARG B 1 120 ? 10.07 -12.156 5.031 1 96.25 120 ARG B N 1
ATOM 2499 C CA . ARG B 1 120 ? 10.398 -11.641 6.355 1 96.25 120 ARG B CA 1
ATOM 2500 C C . ARG B 1 120 ? 11.531 -12.438 6.984 1 96.25 120 ARG B C 1
ATOM 2502 O O . ARG B 1 120 ? 12.461 -11.867 7.562 1 96.25 120 ARG B O 1
ATOM 2509 N N . ASP B 1 121 ? 11.43 -13.727 6.867 1 96.94 121 ASP B N 1
ATOM 2510 C CA . ASP B 1 121 ? 12.477 -14.594 7.406 1 96.94 121 ASP B CA 1
ATOM 2511 C C . ASP B 1 121 ? 13.82 -14.312 6.738 1 96.94 121 ASP B C 1
ATOM 2513 O O . ASP B 1 121 ? 14.852 -14.266 7.41 1 96.94 121 ASP B O 1
ATOM 2517 N N . ILE B 1 122 ? 13.828 -14.148 5.496 1 96 122 ILE B N 1
ATOM 2518 C CA . ILE B 1 122 ? 15.039 -13.867 4.734 1 96 122 ILE B CA 1
ATOM 2519 C C . ILE B 1 122 ? 15.633 -12.539 5.18 1 96 122 ILE B C 1
ATOM 2521 O O . ILE B 1 122 ? 16.844 -12.422 5.375 1 96 122 ILE B O 1
ATOM 2525 N N . LEU B 1 123 ? 14.773 -11.523 5.34 1 94.44 123 LEU B N 1
ATOM 2526 C CA . LEU B 1 123 ? 15.227 -10.203 5.766 1 94.44 123 LEU B CA 1
ATOM 2527 C C . LEU B 1 123 ? 15.82 -10.258 7.172 1 94.44 123 LEU B C 1
ATOM 2529 O O . LEU B 1 123 ? 16.859 -9.648 7.438 1 94.44 123 LEU B O 1
ATOM 2533 N N . ASP B 1 124 ? 15.117 -10.969 8.039 1 94.44 124 ASP B N 1
ATOM 2534 C CA . ASP B 1 124 ? 15.602 -11.125 9.406 1 94.44 124 ASP B CA 1
ATOM 2535 C C . ASP B 1 124 ? 16.984 -11.773 9.43 1 94.44 124 ASP B C 1
ATOM 2537 O O . ASP B 1 124 ? 17.875 -11.312 10.141 1 94.44 124 ASP B O 1
ATOM 2541 N N . GLU B 1 125 ? 17.141 -12.789 8.703 1 94.12 125 GLU B N 1
ATOM 2542 C CA . GLU B 1 125 ? 18.438 -13.445 8.586 1 94.12 125 GLU B CA 1
ATOM 2543 C C . GLU B 1 125 ? 19.484 -12.5 8 1 94.12 125 GLU B C 1
ATOM 2545 O O . GLU B 1 125 ? 20.641 -12.492 8.438 1 94.12 125 GLU B O 1
ATOM 2550 N N . GLY B 1 126 ? 19.062 -11.773 6.988 1 92.69 126 GLY B N 1
ATOM 2551 C CA . GLY B 1 126 ? 19.969 -10.812 6.375 1 92.69 126 GLY B CA 1
ATOM 2552 C C . GLY B 1 126 ? 20.438 -9.742 7.344 1 92.69 126 GLY B C 1
ATOM 2553 O O . GLY B 1 126 ? 21.594 -9.305 7.273 1 92.69 126 GLY B O 1
ATOM 2554 N N . ILE B 1 127 ? 19.578 -9.289 8.195 1 91.38 127 ILE B N 1
ATOM 2555 C CA . ILE B 1 127 ? 19.938 -8.32 9.219 1 91.38 127 ILE B CA 1
ATOM 2556 C C . ILE B 1 127 ? 20.922 -8.945 10.195 1 91.38 127 ILE B C 1
ATOM 2558 O O . ILE B 1 127 ? 21.953 -8.336 10.531 1 91.38 127 ILE B O 1
ATOM 2562 N N . GLU B 1 128 ? 20.656 -10.133 10.586 1 91.69 128 GLU B N 1
ATOM 2563 C CA . GLU B 1 128 ? 21.516 -10.852 11.516 1 91.69 128 GLU B CA 1
ATOM 2564 C C . GLU B 1 128 ? 22.906 -11.094 10.922 1 91.69 128 GLU B C 1
ATOM 2566 O O . GLU B 1 128 ? 23.922 -10.969 11.609 1 91.69 128 GLU B O 1
ATOM 2571 N N . ASP B 1 129 ? 23 -11.344 9.641 1 91.19 129 ASP B N 1
ATOM 2572 C CA . ASP B 1 129 ? 24.266 -11.695 8.984 1 91.19 129 ASP B CA 1
ATOM 2573 C C . ASP B 1 129 ? 24.969 -10.453 8.453 1 91.19 129 ASP B C 1
ATOM 2575 O O . ASP B 1 129 ? 26.062 -10.547 7.891 1 91.19 129 ASP B O 1
ATOM 2579 N N . GLY B 1 130 ? 24.297 -9.352 8.523 1 90 130 GLY B N 1
ATOM 2580 C CA . GLY B 1 130 ? 24.922 -8.094 8.141 1 90 130 GLY B CA 1
ATOM 2581 C C . GLY B 1 130 ? 24.766 -7.773 6.668 1 90 130 GLY B C 1
ATOM 2582 O O . GLY B 1 130 ? 25.438 -6.883 6.148 1 90 130 GLY B O 1
ATOM 2583 N N . GLU B 1 131 ? 23.938 -8.461 5.957 1 90.25 131 GLU B N 1
ATOM 2584 C CA . GLU B 1 131 ? 23.688 -8.203 4.539 1 90.25 131 GLU B CA 1
ATOM 2585 C C . GLU B 1 131 ? 22.656 -7.09 4.352 1 90.25 131 GLU B C 1
ATOM 2587 O O . GLU B 1 131 ? 22.594 -6.465 3.293 1 90.25 131 GLU B O 1
ATOM 2592 N N . VAL B 1 132 ? 21.828 -6.996 5.352 1 90.44 132 VAL B N 1
ATOM 2593 C CA . VAL B 1 132 ? 20.812 -5.953 5.352 1 90.44 132 VAL B CA 1
ATOM 2594 C C . VAL B 1 132 ? 21.125 -4.906 6.414 1 90.44 132 VAL B C 1
ATOM 2596 O O . VAL B 1 132 ? 21.531 -5.25 7.527 1 90.44 132 VAL B O 1
ATOM 2599 N N . SER B 1 133 ? 20.969 -3.658 6.016 1 88.94 133 SER B N 1
ATOM 2600 C CA . SER B 1 133 ? 21.297 -2.566 6.93 1 88.94 133 SER B CA 1
ATOM 2601 C C . SER B 1 133 ? 20.453 -2.639 8.195 1 88.94 133 SER B C 1
ATOM 2603 O O . SER B 1 133 ? 19.234 -2.832 8.133 1 88.94 133 SER B O 1
ATOM 2605 N N . LYS B 1 134 ? 21.078 -2.42 9.336 1 87.38 134 LYS B N 1
ATOM 2606 C CA . LYS B 1 134 ? 20.391 -2.396 10.617 1 87.38 134 LYS B CA 1
ATOM 2607 C C . LYS B 1 134 ? 19.641 -1.078 10.812 1 87.38 134 LYS B C 1
ATOM 2609 O O . LYS B 1 134 ? 18.844 -0.944 11.742 1 87.38 134 LYS B O 1
ATOM 2614 N N . LYS B 1 135 ? 19.875 -0.193 9.898 1 86.44 135 LYS B N 1
ATOM 2615 C CA . LYS B 1 135 ? 19.281 1.129 10.016 1 86.44 135 LYS B CA 1
ATOM 2616 C C . LYS B 1 135 ? 17.844 1.122 9.492 1 86.44 135 LYS B C 1
ATOM 2618 O O . LYS B 1 135 ? 17.078 2.055 9.75 1 86.44 135 LYS B O 1
ATOM 2623 N N . ILE B 1 136 ? 17.531 0.095 8.805 1 85.69 136 ILE B N 1
ATOM 2624 C CA . ILE B 1 136 ? 16.203 0.031 8.227 1 85.69 136 ILE B CA 1
ATOM 2625 C C . ILE B 1 136 ? 15.242 -0.632 9.211 1 85.69 136 ILE B C 1
ATOM 2627 O O . ILE B 1 136 ? 15.594 -1.612 9.867 1 85.69 136 ILE B O 1
ATOM 2631 N N . ASN B 1 137 ? 14.086 -0.069 9.359 1 90.25 137 ASN B N 1
ATOM 2632 C CA . ASN B 1 137 ? 13.047 -0.616 10.219 1 90.25 137 ASN B CA 1
ATOM 2633 C C . ASN B 1 137 ? 12.312 -1.775 9.547 1 90.25 137 ASN B C 1
ATOM 2635 O O . ASN B 1 137 ? 11.555 -1.57 8.602 1 90.25 137 ASN B O 1
ATOM 2639 N N . PRO B 1 138 ? 12.5 -2.986 10.086 1 91.19 138 PRO B N 1
ATOM 2640 C CA . PRO B 1 138 ? 11.883 -4.145 9.438 1 91.19 138 PRO B CA 1
ATOM 2641 C C . PRO B 1 138 ? 10.359 -4.055 9.406 1 91.19 138 PRO B C 1
ATOM 2643 O O . PRO B 1 138 ? 9.719 -4.586 8.492 1 91.19 138 PRO B O 1
ATOM 2646 N N . GLN B 1 139 ? 9.758 -3.412 10.367 1 93.12 139 GLN B N 1
ATOM 2647 C CA . GLN B 1 139 ? 8.305 -3.301 10.422 1 93.12 139 GLN B CA 1
ATOM 2648 C C . GLN B 1 139 ? 7.777 -2.48 9.242 1 93.12 139 GLN B C 1
ATOM 2650 O O . GLN B 1 139 ? 6.699 -2.764 8.719 1 93.12 139 GLN B O 1
ATOM 2655 N N . ILE B 1 140 ? 8.531 -1.49 8.891 1 94.06 140 ILE B N 1
ATOM 2656 C CA . ILE B 1 140 ? 8.125 -0.648 7.773 1 94.06 140 ILE B CA 1
ATOM 2657 C C . ILE B 1 140 ? 8.219 -1.44 6.469 1 94.06 140 ILE B C 1
ATOM 2659 O O . ILE B 1 140 ? 7.324 -1.357 5.621 1 94.06 140 ILE B O 1
ATOM 2663 N N . ILE B 1 141 ? 9.258 -2.217 6.281 1 94.25 141 ILE B N 1
ATOM 2664 C CA . ILE B 1 141 ? 9.422 -3.033 5.082 1 94.25 141 ILE B CA 1
ATOM 2665 C C . ILE B 1 141 ? 8.266 -4.027 4.973 1 94.25 141 ILE B C 1
ATOM 2667 O O . ILE B 1 141 ? 7.68 -4.188 3.904 1 94.25 141 ILE B O 1
ATOM 2671 N N . ASN B 1 142 ? 8.039 -4.695 6.113 1 94.12 142 ASN B N 1
ATOM 2672 C CA . ASN B 1 142 ? 6.953 -5.672 6.129 1 94.12 142 ASN B CA 1
ATOM 2673 C C . ASN B 1 142 ? 5.613 -5.023 5.793 1 94.12 142 ASN B C 1
ATOM 2675 O O . ASN B 1 142 ? 4.812 -5.594 5.055 1 94.12 142 ASN B O 1
ATOM 2679 N N . TYR B 1 143 ? 5.406 -3.893 6.359 1 94.88 143 TYR B N 1
ATOM 2680 C CA . TYR B 1 143 ? 4.164 -3.164 6.125 1 94.88 143 TYR B CA 1
ATOM 2681 C C . TYR B 1 143 ? 4.023 -2.779 4.66 1 94.88 143 TYR B C 1
ATOM 2683 O O . TYR B 1 143 ? 2.965 -2.975 4.059 1 94.88 143 TYR B O 1
ATOM 2691 N N . LEU B 1 1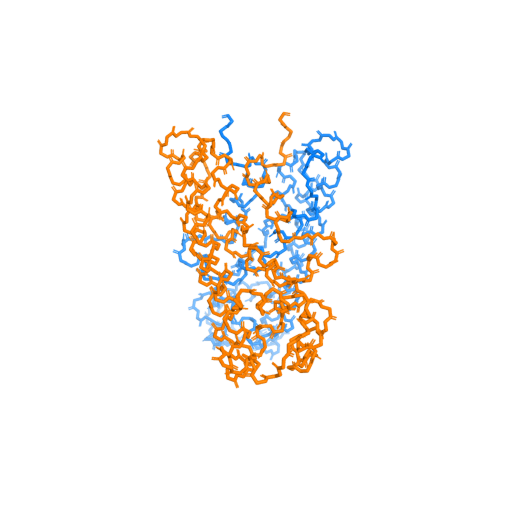44 ? 5.043 -2.168 4.117 1 96.12 144 LEU B N 1
ATOM 2692 C CA . LEU B 1 144 ? 5.082 -1.782 2.709 1 96.12 144 LEU B CA 1
ATOM 2693 C C . LEU B 1 144 ? 4.793 -2.98 1.811 1 96.12 144 LEU B C 1
ATOM 2695 O O . LEU B 1 144 ? 3.961 -2.896 0.906 1 96.12 144 LEU B O 1
ATOM 2699 N N . LEU B 1 145 ? 5.457 -4.094 2.047 1 96.25 145 LEU B N 1
ATOM 2700 C CA . LEU B 1 145 ? 5.262 -5.289 1.236 1 96.25 145 LEU B CA 1
ATOM 2701 C C . LEU B 1 145 ? 3.828 -5.797 1.35 1 96.25 145 LEU B C 1
ATOM 2703 O O . LEU B 1 145 ? 3.221 -6.184 0.349 1 96.25 145 LEU B O 1
ATOM 2707 N N . ASP B 1 146 ? 3.35 -5.785 2.551 1 95.62 146 ASP B N 1
ATOM 2708 C CA . ASP B 1 146 ? 1.978 -6.223 2.783 1 95.62 146 ASP B CA 1
ATOM 2709 C C . ASP B 1 146 ? 0.99 -5.391 1.969 1 95.62 146 ASP B C 1
ATOM 2711 O O . ASP B 1 146 ? 0.165 -5.941 1.234 1 95.62 146 ASP B O 1
ATOM 2715 N N . LYS B 1 147 ? 1.082 -4.117 2.045 1 94.94 147 LYS B N 1
ATOM 2716 C CA . LYS B 1 147 ? 0.099 -3.227 1.432 1 94.94 147 LYS B CA 1
ATOM 2717 C C . LYS B 1 147 ? 0.271 -3.18 -0.084 1 94.94 147 LYS B C 1
ATOM 2719 O O . LYS B 1 147 ? -0.714 -3.191 -0.826 1 94.94 147 LYS B O 1
ATOM 2724 N N . VAL B 1 148 ? 1.443 -3.178 -0.561 1 95.81 148 VAL B N 1
ATOM 2725 C CA . VAL B 1 148 ? 1.688 -3.023 -1.99 1 95.81 148 VAL B CA 1
ATOM 2726 C C . VAL B 1 148 ? 1.347 -4.32 -2.717 1 95.81 148 VAL B C 1
ATOM 2728 O O . VAL B 1 148 ? 0.702 -4.301 -3.768 1 95.81 148 VAL B O 1
ATOM 2731 N N . THR B 1 149 ? 1.747 -5.469 -2.137 1 94.44 149 THR B N 1
ATOM 2732 C CA . THR B 1 149 ? 1.457 -6.73 -2.811 1 94.44 149 THR B CA 1
ATOM 2733 C C . THR B 1 149 ? -0.043 -7.012 -2.811 1 94.44 149 THR B C 1
ATOM 2735 O O . THR B 1 149 ? -0.575 -7.57 -3.773 1 94.44 149 THR B O 1
ATOM 2738 N N . LEU B 1 150 ? -0.693 -6.656 -1.738 1 91.62 150 LEU B N 1
ATOM 2739 C CA . LEU B 1 150 ? -2.145 -6.785 -1.72 1 91.62 150 LEU B CA 1
ATOM 2740 C C . LEU B 1 150 ? -2.785 -5.902 -2.787 1 91.62 150 LEU B C 1
ATOM 2742 O O . LEU B 1 150 ? -3.688 -6.344 -3.502 1 91.62 150 LEU B O 1
ATOM 2746 N N . ALA B 1 151 ? -2.32 -4.684 -2.885 1 91.75 151 ALA B N 1
ATOM 2747 C CA . ALA B 1 151 ? -2.852 -3.748 -3.871 1 91.75 151 ALA B CA 1
ATOM 2748 C C . ALA B 1 151 ? -2.605 -4.25 -5.293 1 91.75 151 ALA B C 1
ATOM 2750 O O . ALA B 1 151 ? -3.428 -4.035 -6.184 1 91.75 151 ALA B O 1
ATOM 2751 N N . LEU B 1 152 ? -1.527 -4.898 -5.5 1 90 152 LEU B N 1
ATOM 2752 C CA . LEU B 1 152 ? -1.171 -5.402 -6.82 1 90 152 LEU B CA 1
ATOM 2753 C C . LEU B 1 152 ? -2.121 -6.516 -7.25 1 90 152 LEU B C 1
ATOM 2755 O O . LEU B 1 152 ? -2.252 -6.797 -8.445 1 90 152 LEU B O 1
ATOM 2759 N N . LEU B 1 153 ? -2.717 -7.148 -6.25 1 84.06 153 LEU B N 1
ATOM 2760 C CA . LEU B 1 153 ? -3.695 -8.172 -6.598 1 84.06 153 LEU B CA 1
ATOM 2761 C C . LEU B 1 153 ? -4.945 -7.547 -7.207 1 84.06 153 LEU B C 1
ATOM 2763 O O . LEU B 1 153 ? -5.727 -8.234 -7.871 1 84.06 153 LEU B O 1
ATOM 2767 N N . ASN B 1 154 ? -4.965 -6.164 -6.871 1 77.31 154 ASN B N 1
ATOM 2768 C CA . ASN B 1 154 ? -6.055 -5.453 -7.527 1 77.31 154 ASN B CA 1
ATOM 2769 C C . ASN B 1 154 ? -5.617 -4.867 -8.867 1 77.31 154 ASN B C 1
ATOM 2771 O O . ASN B 1 154 ? -4.574 -4.215 -8.953 1 77.31 154 ASN B O 1
ATOM 2775 N N . ASP B 1 155 ? -5.77 -5.219 -9.953 1 70.44 155 ASP B N 1
ATOM 2776 C CA . ASP B 1 155 ? -5.332 -5.266 -11.344 1 70.44 155 ASP B CA 1
ATOM 2777 C C . ASP B 1 155 ? -5.285 -3.863 -11.945 1 70.44 155 ASP B C 1
ATOM 2779 O O . ASP B 1 155 ? -4.676 -3.656 -13 1 70.44 155 ASP B O 1
ATOM 2783 N N . GLU B 1 156 ? -5.68 -2.938 -11.266 1 81.19 156 GLU B N 1
ATOM 2784 C CA . GLU B 1 156 ? -5.754 -1.646 -11.945 1 81.19 156 GLU B CA 1
ATOM 2785 C C . GLU B 1 156 ? -4.363 -1.15 -12.336 1 81.19 156 GLU B C 1
ATOM 2787 O O . GLU B 1 156 ? -4.156 -0.698 -13.461 1 81.19 156 GLU B O 1
ATOM 2792 N N . PHE B 1 157 ? -3.465 -1.254 -11.492 1 87.31 157 PHE B N 1
ATOM 2793 C CA . PHE B 1 157 ? -2.096 -0.823 -11.758 1 87.31 157 PHE B CA 1
ATOM 2794 C C . PHE B 1 157 ? -1.477 -1.646 -12.883 1 87.31 157 PHE B C 1
ATOM 2796 O O . PHE B 1 157 ? -0.86 -1.094 -13.789 1 87.31 157 PHE B O 1
ATOM 2803 N N . LEU B 1 158 ? -1.638 -2.924 -12.789 1 87.5 158 LEU B N 1
ATOM 2804 C CA . LEU B 1 158 ? -1.024 -3.824 -13.758 1 87.5 158 LEU B CA 1
ATOM 2805 C C . LEU B 1 158 ? -1.569 -3.564 -15.156 1 87.5 158 LEU B C 1
ATOM 2807 O O . LEU B 1 158 ? -0.805 -3.504 -16.125 1 87.5 158 LEU B O 1
ATOM 2811 N N . GLN B 1 159 ? -2.855 -3.402 -15.211 1 84.94 159 GLN B N 1
ATOM 2812 C CA . GLN B 1 159 ? -3.502 -3.127 -16.484 1 84.94 159 GLN B CA 1
ATOM 2813 C C . GLN B 1 159 ? -3.074 -1.77 -17.047 1 84.94 159 GLN B C 1
ATOM 2815 O O . GLN B 1 159 ? -2.713 -1.654 -18.219 1 84.94 159 GLN B O 1
ATOM 2820 N N . LYS B 1 160 ? -3.078 -0.806 -16.219 1 88.12 160 LYS B N 1
ATOM 2821 C CA . LYS B 1 160 ? -2.758 0.562 -16.609 1 88.12 160 LYS B CA 1
ATOM 2822 C C . LYS B 1 160 ? -1.321 0.665 -17.109 1 88.12 160 LYS B C 1
ATOM 2824 O O . LYS B 1 160 ? -1.03 1.447 -18.016 1 88.12 160 LYS B O 1
ATOM 2829 N N . ASN B 1 161 ? -0.452 -0.113 -16.562 1 90 161 ASN B N 1
ATOM 2830 C CA . ASN B 1 161 ? 0.962 -0.009 -16.906 1 90 161 ASN B CA 1
ATOM 2831 C C . ASN B 1 161 ? 1.4 -1.143 -17.828 1 90 161 ASN B C 1
ATOM 2833 O O . ASN B 1 161 ? 2.594 -1.315 -18.078 1 90 161 ASN B O 1
ATOM 2837 N N . ASN B 1 162 ? 0.449 -1.938 -18.281 1 87.31 162 ASN B N 1
ATOM 2838 C CA . ASN B 1 162 ? 0.705 -3.043 -19.203 1 87.31 162 ASN B CA 1
ATOM 2839 C C . ASN B 1 162 ? 1.834 -3.939 -18.688 1 87.31 162 ASN B C 1
ATOM 2841 O O . ASN B 1 162 ? 2.783 -4.215 -19.422 1 87.31 162 ASN B O 1
ATOM 2845 N N . THR B 1 163 ? 1.791 -4.297 -17.438 1 88.88 163 THR B N 1
ATOM 2846 C CA . THR B 1 163 ? 2.805 -5.125 -16.797 1 88.88 163 THR B CA 1
ATOM 2847 C C . THR B 1 163 ? 2.166 -6.34 -16.125 1 88.88 163 THR B C 1
ATOM 2849 O O . THR B 1 163 ? 0.954 -6.367 -15.898 1 88.88 163 THR B O 1
ATOM 2852 N N . THR B 1 164 ? 2.926 -7.395 -15.914 1 86.06 164 THR B N 1
ATOM 2853 C CA . THR B 1 164 ? 2.447 -8.586 -15.219 1 86.06 164 THR B CA 1
ATOM 2854 C C . THR B 1 164 ? 2.723 -8.492 -13.727 1 86.06 164 THR B C 1
ATOM 2856 O O . THR B 1 164 ? 3.496 -7.637 -13.281 1 86.06 164 THR B O 1
ATOM 2859 N N . LEU B 1 165 ? 2.109 -9.359 -13.008 1 88.38 165 LEU B N 1
ATOM 2860 C CA . LEU B 1 165 ? 2.33 -9.398 -11.57 1 88.38 165 LEU B CA 1
ATOM 2861 C C . LEU B 1 165 ? 3.801 -9.648 -11.25 1 88.38 165 LEU B C 1
ATOM 2863 O O . LEU B 1 165 ? 4.395 -8.938 -10.438 1 88.38 165 LEU B O 1
ATOM 2867 N N . ASN B 1 166 ? 4.461 -10.625 -11.922 1 91.19 166 ASN B N 1
ATOM 2868 C CA . ASN B 1 166 ? 5.855 -10.961 -11.656 1 91.19 166 ASN B CA 1
ATOM 2869 C C . ASN B 1 166 ? 6.785 -9.805 -12.008 1 91.19 166 ASN B C 1
ATOM 2871 O O . ASN B 1 166 ? 7.766 -9.547 -11.305 1 91.19 166 ASN B O 1
ATOM 2875 N N . GLN B 1 167 ? 6.449 -9.117 -13.07 1 90.94 167 GLN B N 1
ATOM 2876 C CA . GLN B 1 167 ? 7.254 -7.961 -13.445 1 90.94 167 GLN B CA 1
ATOM 2877 C C . GLN B 1 167 ? 7.172 -6.863 -12.391 1 90.94 167 GLN B C 1
ATOM 2879 O O . GLN B 1 167 ? 8.188 -6.277 -12.016 1 90.94 167 GLN B O 1
ATOM 2884 N N . ALA B 1 168 ? 5.961 -6.574 -11.977 1 92.75 168 ALA B N 1
ATOM 2885 C CA . ALA B 1 168 ? 5.758 -5.562 -10.945 1 92.75 168 ALA B CA 1
ATOM 2886 C C . ALA B 1 168 ? 6.48 -5.941 -9.656 1 92.75 168 ALA B C 1
ATOM 2888 O O . ALA B 1 168 ? 7.102 -5.09 -9.016 1 92.75 168 ALA B O 1
ATOM 2889 N N . LEU B 1 169 ? 6.402 -7.23 -9.32 1 94.12 169 LEU B N 1
ATOM 2890 C CA . LEU B 1 169 ? 7.047 -7.711 -8.102 1 94.12 169 LEU B CA 1
ATOM 2891 C C . LEU B 1 169 ? 8.562 -7.602 -8.203 1 94.12 169 LEU B C 1
ATOM 2893 O O . LEU B 1 169 ? 9.234 -7.277 -7.223 1 94.12 169 LEU B O 1
ATOM 2897 N N . GLU B 1 170 ? 9.078 -7.902 -9.344 1 93.75 170 GLU B N 1
ATOM 2898 C CA . GLU B 1 170 ? 10.523 -7.773 -9.547 1 93.75 170 GLU B CA 1
ATOM 2899 C C . GLU B 1 170 ? 10.969 -6.324 -9.391 1 93.75 170 GLU B C 1
ATOM 2901 O O . GLU B 1 170 ? 12.008 -6.051 -8.781 1 93.75 170 GLU B O 1
ATOM 2906 N N . GLU B 1 171 ? 10.234 -5.418 -9.969 1 93.56 171 GLU B N 1
ATOM 2907 C CA . GLU B 1 171 ? 10.539 -3.996 -9.828 1 93.56 171 GLU B CA 1
ATOM 2908 C C . GLU B 1 171 ? 10.461 -3.557 -8.367 1 93.56 171 GLU B C 1
ATOM 2910 O O . GLU B 1 171 ? 11.258 -2.73 -7.918 1 93.56 171 GLU B O 1
ATOM 2915 N N . LEU B 1 172 ? 9.438 -4.051 -7.672 1 95.12 172 LEU B N 1
ATOM 2916 C CA . LEU B 1 172 ? 9.289 -3.77 -6.25 1 95.12 172 LEU B CA 1
ATOM 2917 C C . LEU B 1 172 ? 10.516 -4.242 -5.473 1 95.12 172 LEU B C 1
ATOM 2919 O O . LEU B 1 172 ? 11.047 -3.508 -4.633 1 95.12 172 LEU B O 1
ATOM 2923 N N . ILE B 1 173 ? 11.008 -5.438 -5.758 1 94.12 173 ILE B N 1
ATOM 2924 C CA . ILE B 1 173 ? 12.18 -6 -5.094 1 94.12 173 ILE B CA 1
ATOM 2925 C C . ILE B 1 173 ? 13.406 -5.145 -5.402 1 94.12 173 ILE B C 1
ATOM 2927 O O . ILE B 1 173 ? 14.211 -4.867 -4.516 1 94.12 173 ILE B O 1
ATOM 2931 N N . ASN B 1 174 ? 13.57 -4.727 -6.637 1 92.75 174 ASN B N 1
ATOM 2932 C CA . ASN B 1 174 ? 14.688 -3.863 -7.012 1 92.75 174 ASN B CA 1
ATOM 2933 C C . ASN B 1 174 ? 14.672 -2.557 -6.223 1 92.75 174 ASN B C 1
ATOM 2935 O O . ASN B 1 174 ? 15.719 -2.098 -5.762 1 92.75 174 ASN B O 1
ATOM 2939 N N . LEU B 1 175 ? 13.539 -2.021 -6.113 1 92.81 175 LEU B N 1
ATOM 2940 C CA . LEU B 1 175 ? 13.406 -0.773 -5.367 1 92.81 175 LEU B CA 1
ATOM 2941 C C . LEU B 1 175 ? 13.758 -0.974 -3.898 1 92.81 175 LEU B C 1
ATOM 2943 O O . LEU B 1 175 ? 14.508 -0.183 -3.324 1 92.81 175 LEU B O 1
ATOM 2947 N N . ILE B 1 176 ? 13.211 -2.02 -3.277 1 92.56 176 ILE B N 1
ATOM 2948 C CA . ILE B 1 176 ? 13.453 -2.293 -1.864 1 92.56 176 ILE B CA 1
ATOM 2949 C C . ILE B 1 176 ? 14.93 -2.602 -1.641 1 92.56 176 ILE B C 1
ATOM 2951 O O . ILE B 1 176 ? 15.508 -2.199 -0.627 1 92.56 176 ILE B O 1
ATOM 2955 N N . PHE B 1 177 ? 15.492 -3.264 -2.576 1 88.62 177 PHE B N 1
ATOM 2956 C CA . PHE B 1 177 ? 16.875 -3.719 -2.443 1 88.62 177 PHE B CA 1
ATOM 2957 C C . PHE B 1 177 ? 17.844 -2.557 -2.613 1 88.62 177 PHE B C 1
ATOM 2959 O O . PHE B 1 177 ? 18.719 -2.35 -1.777 1 88.62 177 PHE B O 1
ATOM 2966 N N . TYR B 1 178 ? 17.672 -1.703 -3.623 1 86.94 178 TYR B N 1
ATOM 2967 C CA . TYR B 1 178 ? 18.688 -0.727 -4 1 86.94 178 TYR B CA 1
ATOM 2968 C C . TYR B 1 178 ? 18.281 0.677 -3.566 1 86.94 178 TYR B C 1
ATOM 2970 O O . TYR B 1 178 ? 19.125 1.566 -3.451 1 86.94 178 TYR B O 1
ATOM 2978 N N . GLY B 1 179 ? 17.016 0.854 -3.336 1 85.5 179 GLY B N 1
ATOM 2979 C CA . GLY B 1 179 ? 16.547 2.223 -3.178 1 85.5 179 GLY B CA 1
ATOM 2980 C C . GLY B 1 179 ? 16.672 3.045 -4.449 1 85.5 179 GLY B C 1
ATOM 2981 O O . GLY B 1 179 ? 16.797 2.49 -5.543 1 85.5 179 GLY B O 1
ATOM 2982 N N . ILE B 1 180 ? 16.609 4.367 -4.34 1 80.69 180 ILE B N 1
ATOM 2983 C CA . ILE B 1 180 ? 16.578 5.219 -5.523 1 80.69 180 ILE B CA 1
ATOM 2984 C C . ILE B 1 180 ? 17.969 5.797 -5.785 1 80.69 180 ILE B C 1
ATOM 2986 O O . ILE B 1 180 ? 18.203 6.398 -6.836 1 80.69 180 ILE B O 1
ATOM 2990 N N . LEU B 1 181 ? 18.812 5.59 -4.84 1 72.12 181 LEU B N 1
ATOM 2991 C CA . LEU B 1 181 ? 20.125 6.207 -4.992 1 72.12 181 LEU B CA 1
ATOM 2992 C C . LEU B 1 181 ? 20.938 5.5 -6.074 1 72.12 181 LEU B C 1
ATOM 2994 O O . LEU B 1 181 ? 20.797 4.293 -6.277 1 72.12 181 LEU B O 1
ATOM 2998 N N . ILE B 1 182 ? 21.609 6.379 -6.719 1 64.56 182 ILE B N 1
ATOM 2999 C CA . ILE B 1 182 ? 22.562 5.871 -7.691 1 64.56 182 ILE B CA 1
ATOM 3000 C C . ILE B 1 182 ? 23.641 5.062 -6.977 1 64.56 182 ILE B C 1
ATOM 3002 O O . ILE B 1 182 ? 24.203 5.512 -5.973 1 64.56 182 ILE B O 1
ATOM 3006 N N . ARG B 1 183 ? 23.828 3.91 -7.527 1 54.19 183 ARG B N 1
ATOM 3007 C CA . ARG B 1 183 ? 25 3.154 -7.094 1 54.19 183 ARG B CA 1
ATOM 3008 C C . ARG B 1 183 ? 26.031 3.064 -8.211 1 54.19 183 ARG B C 1
ATOM 3010 O O . ARG B 1 183 ? 25.672 3.135 -9.391 1 54.19 183 ARG B O 1
#

Foldseek 3Di:
DLVLLLVLVLVCCVPQNLVGDDLVSSCVVVVHDSVVVCVRPVDSVRSVLCSLVVQLVVFVVQLVVQLVPDDDLLSNLLSLQAGDGPRQDDLVRLVVCVVPPVPSNVSVVVSNVVSLVSNLVSQVVCVVVVVDDPPDDSVVVSVCSSVVLVVVSNCPVCVVVVHGSSRVSSVVSVCVNPNPDDD/DLVLLLVLVLVCCVPQNLVGDDLVSSCVVVVHDSVVVCVNPVDSVRSVLCSLVVQLVVFVVQLVVQLVPDDDLLSNLLSLQAGDGPRQDDLVRLVVCVVPPVPSNVSVVVSNVRSLVSNLVSQVVCVVVVVDDPPDDSVVVSVCSSVVLVVVSNCPVCVVVVHGSSRVSSVVSVCVNPNPDDD

Radius of gyration: 25.72 Å; Cα contacts (8 Å, |Δi|>4): 381; chains: 2; bounding box: 48×73×60 Å